Protein AF-A0A8J2LPC9-F1 (afdb_monomer_lite)

InterPro domains:
  IPR026140 Small ribosomal subunit protein mS26 [PF14943] (64-229)
  IPR026140 Small ribosomal subunit protein mS26 [PTHR21035] (49-231)

Structure (mmCIF, N/CA/C/O backbone):
data_AF-A0A8J2LPC9-F1
#
_entry.id   AF-A0A8J2LPC9-F1
#
loop_
_atom_site.group_PDB
_atom_site.id
_atom_site.type_symbol
_atom_site.label_atom_id
_atom_site.label_alt_id
_atom_site.label_comp_id
_atom_site.label_asym_id
_atom_site.label_entity_id
_atom_site.label_seq_id
_atom_site.pdbx_PDB_ins_code
_atom_site.Cartn_x
_atom_site.Cartn_y
_atom_site.Cartn_z
_atom_site.occupancy
_atom_site.B_iso_or_equiv
_atom_site.auth_seq_id
_atom_site.auth_comp_id
_atom_site.auth_asym_id
_atom_site.auth_atom_id
_atom_site.pdbx_PDB_model_num
ATOM 1 N N . MET A 1 1 ? -14.821 -58.922 4.363 1.00 45.66 1 MET A N 1
ATOM 2 C CA . MET A 1 1 ? -13.863 -57.926 4.898 1.00 45.66 1 MET A CA 1
ATOM 3 C C . MET A 1 1 ? -12.991 -57.437 3.752 1.00 45.66 1 MET A C 1
ATOM 5 O O . MET A 1 1 ? -12.587 -58.285 2.982 1.00 45.66 1 MET A O 1
ATOM 9 N N . TYR A 1 2 ? -12.708 -56.130 3.662 1.00 44.06 2 TYR A N 1
ATOM 10 C CA . TYR A 1 2 ? -11.958 -55.422 2.593 1.00 44.06 2 TYR A CA 1
ATOM 11 C C . TYR A 1 2 ? -12.761 -54.846 1.415 1.00 44.06 2 TYR A C 1
ATOM 13 O O . TYR A 1 2 ? -12.557 -55.227 0.274 1.00 44.06 2 TYR A O 1
ATOM 21 N N . ALA A 1 3 ? -13.612 -53.843 1.671 1.00 46.91 3 ALA A N 1
ATOM 22 C CA . ALA A 1 3 ? -14.018 -52.887 0.622 1.00 46.91 3 ALA A CA 1
ATOM 23 C C . ALA A 1 3 ? -14.566 -51.541 1.154 1.00 46.91 3 ALA A C 1
ATOM 25 O O . ALA A 1 3 ? -15.322 -50.873 0.459 1.00 46.91 3 ALA A O 1
ATOM 26 N N . LYS A 1 4 ? -14.237 -51.120 2.388 1.00 47.47 4 LYS A N 1
ATOM 27 C CA . LYS A 1 4 ? -14.819 -49.892 2.986 1.00 47.47 4 LYS A CA 1
ATOM 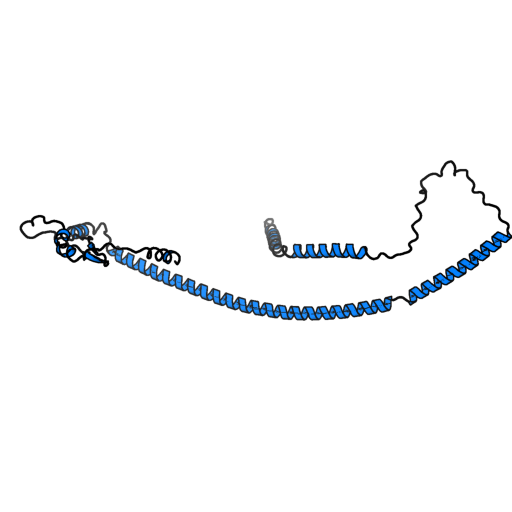28 C C . LYS A 1 4 ? -13.821 -48.837 3.477 1.00 47.47 4 LYS A C 1
ATOM 30 O O . LYS A 1 4 ? -14.243 -47.802 3.972 1.00 47.47 4 LYS A O 1
ATOM 35 N N . SER A 1 5 ? -12.512 -49.042 3.298 1.00 51.94 5 SER A N 1
ATOM 36 C CA . SER A 1 5 ? -11.493 -48.159 3.902 1.00 51.94 5 SER A CA 1
ATOM 37 C C . SER A 1 5 ? -10.752 -47.222 2.935 1.00 51.94 5 SER A C 1
ATOM 39 O O . SER A 1 5 ? -9.890 -46.471 3.381 1.00 51.94 5 SER A O 1
ATOM 41 N N . ARG A 1 6 ? -11.055 -47.223 1.626 1.00 49.53 6 ARG A N 1
ATOM 42 C CA . ARG A 1 6 ? -10.355 -46.359 0.644 1.00 49.53 6 ARG A CA 1
ATOM 43 C C . ARG A 1 6 ? -11.109 -45.081 0.247 1.00 49.53 6 ARG A C 1
ATOM 45 O O . ARG A 1 6 ? -10.490 -44.173 -0.291 1.00 49.53 6 ARG A O 1
ATOM 52 N N . GLY A 1 7 ? -12.400 -44.962 0.574 1.00 42.56 7 GLY A N 1
ATOM 53 C CA . GLY A 1 7 ? -13.210 -43.776 0.244 1.00 42.56 7 GLY A CA 1
ATOM 54 C C . GLY A 1 7 ? -12.958 -42.549 1.133 1.00 42.56 7 GLY A C 1
ATOM 55 O O . GLY A 1 7 ? -13.083 -41.420 0.674 1.00 42.56 7 GLY A O 1
ATOM 56 N N . ASN A 1 8 ? -12.525 -42.746 2.384 1.00 51.12 8 ASN A N 1
ATOM 57 C CA . ASN A 1 8 ? -12.397 -41.653 3.360 1.00 51.12 8 ASN A CA 1
ATOM 58 C C . ASN A 1 8 ? -11.068 -40.877 3.299 1.00 51.12 8 ASN A C 1
ATOM 60 O O . ASN A 1 8 ? -10.953 -39.815 3.909 1.00 51.12 8 ASN A O 1
ATOM 64 N N . LEU A 1 9 ? -10.064 -41.371 2.564 1.00 50.22 9 LEU A N 1
ATOM 65 C CA . LEU A 1 9 ? -8.755 -40.709 2.469 1.00 50.22 9 LEU A CA 1
ATOM 66 C C . LEU A 1 9 ? -8.659 -39.742 1.274 1.00 50.22 9 LEU A C 1
ATOM 68 O O . LEU A 1 9 ? -7.887 -38.787 1.318 1.00 50.22 9 LEU A O 1
ATOM 72 N N . LEU A 1 10 ? -9.478 -39.947 0.236 1.00 50.41 10 LEU A N 1
ATOM 73 C CA . LEU A 1 10 ? -9.537 -39.076 -0.943 1.00 50.41 10 LEU A CA 1
ATOM 74 C C . LEU A 1 10 ? -10.416 -37.837 -0.712 1.00 50.41 10 LEU A C 1
ATOM 76 O O . LEU A 1 10 ? -10.036 -36.748 -1.132 1.00 50.41 10 LEU A O 1
ATOM 80 N N . GLN A 1 11 ? -11.508 -37.944 0.056 1.00 48.38 11 GLN A N 1
ATOM 81 C CA . GLN A 1 11 ? -12.325 -36.768 0.395 1.00 48.38 11 GLN A CA 1
ATOM 82 C C . GLN A 1 11 ? -11.638 -35.809 1.385 1.00 48.38 11 GLN A C 1
ATOM 84 O O . GLN A 1 11 ? -11.795 -34.595 1.268 1.00 48.38 11 GLN A O 1
ATOM 89 N N . LYS A 1 12 ? -10.788 -36.310 2.294 1.00 50.50 12 LYS A N 1
ATOM 90 C CA . LYS A 1 12 ? -10.008 -35.449 3.205 1.00 50.50 12 LYS A CA 1
ATOM 91 C C . LYS A 1 12 ? -8.835 -34.724 2.534 1.00 50.50 12 LYS A C 1
ATOM 93 O O . LYS A 1 12 ? -8.42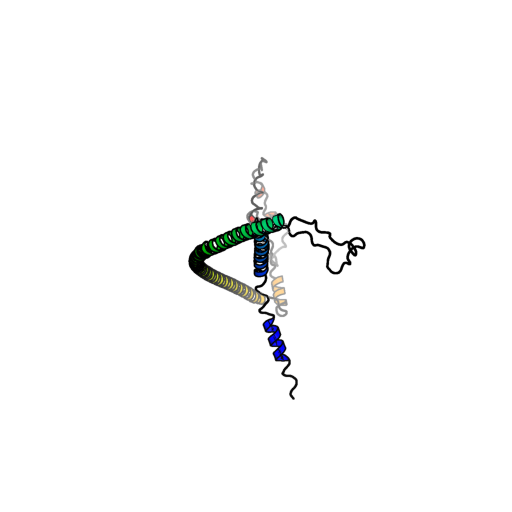2 -33.685 3.038 1.00 50.50 12 LYS A O 1
ATOM 98 N N . LYS A 1 13 ? -8.315 -35.222 1.404 1.00 47.06 13 LYS A N 1
ATOM 99 C CA . LYS A 1 13 ? -7.278 -34.517 0.626 1.00 47.06 13 LYS A CA 1
ATOM 100 C C . LYS A 1 13 ? -7.857 -33.422 -0.271 1.00 47.06 13 LYS A C 1
ATOM 102 O O . LYS A 1 13 ? -7.248 -32.367 -0.380 1.00 47.06 13 LYS A O 1
ATOM 107 N N . ILE A 1 14 ? -9.051 -33.623 -0.831 1.00 44.19 14 ILE A N 1
ATOM 108 C CA . ILE A 1 14 ? -9.686 -32.620 -1.701 1.00 44.19 14 ILE A CA 1
ATOM 109 C C . ILE A 1 14 ? -10.203 -31.425 -0.879 1.00 44.19 14 ILE A C 1
ATOM 111 O O . ILE A 1 14 ? -10.010 -30.284 -1.283 1.00 44.19 14 ILE A O 1
ATOM 115 N N . SER A 1 15 ? -10.735 -31.643 0.332 1.00 39.94 15 SER A N 1
ATOM 116 C CA . SER A 1 15 ? -11.205 -30.531 1.179 1.00 39.94 15 SER A CA 1
ATOM 117 C C . SER A 1 15 ? -10.075 -29.664 1.755 1.00 39.94 15 SER A C 1
ATOM 119 O O . SER A 1 15 ? -10.305 -28.496 2.041 1.00 39.94 15 SER A O 1
ATOM 121 N N . LYS A 1 16 ? -8.853 -30.201 1.905 1.00 43.09 16 LYS A N 1
ATOM 122 C CA . LYS A 1 16 ? -7.703 -29.442 2.432 1.00 43.09 16 LYS A CA 1
ATOM 123 C C . LYS A 1 16 ? -6.954 -28.642 1.355 1.00 43.09 16 LYS A C 1
ATOM 125 O O . LYS A 1 16 ? -6.236 -27.716 1.706 1.00 43.09 16 LYS A O 1
ATOM 130 N N . CYS A 1 17 ? -7.160 -28.955 0.071 1.00 35.78 17 CYS A N 1
ATOM 131 C CA . CYS A 1 17 ? -6.672 -28.134 -1.044 1.00 35.78 17 CYS A CA 1
ATOM 132 C C . CYS A 1 17 ? -7.579 -26.926 -1.3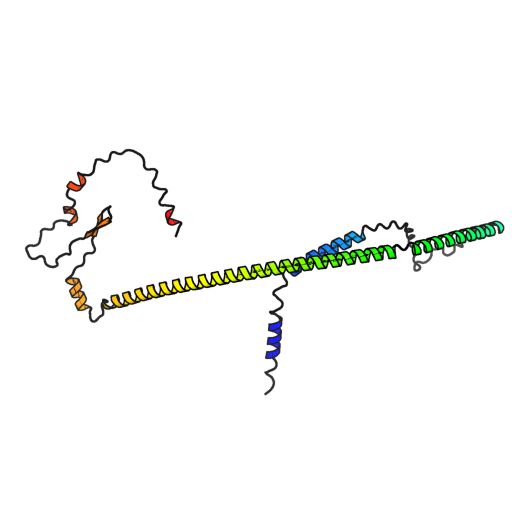26 1.00 35.78 17 CYS A C 1
ATOM 134 O O . CYS A 1 17 ? -7.078 -25.865 -1.663 1.00 35.78 17 CYS A O 1
ATOM 136 N N . VAL A 1 18 ? -8.897 -27.042 -1.134 1.00 39.44 18 VAL A N 1
ATOM 137 C CA . VAL A 1 18 ? -9.843 -25.970 -1.513 1.00 39.44 18 VAL A CA 1
ATOM 138 C C . VAL A 1 18 ? -9.886 -24.805 -0.505 1.00 39.44 18 VAL A C 1
ATOM 140 O O . VAL A 1 18 ? -10.354 -23.723 -0.838 1.00 39.44 18 VAL A O 1
ATOM 143 N N . GLN A 1 19 ? -9.357 -24.971 0.712 1.00 37.72 19 GLN A N 1
ATOM 144 C CA . GLN A 1 19 ? -9.391 -23.926 1.752 1.00 37.72 19 GLN A CA 1
ATOM 145 C C . GLN A 1 19 ? -8.104 -23.094 1.886 1.00 37.72 19 GLN A C 1
ATOM 147 O O . GLN A 1 19 ? -8.077 -22.186 2.710 1.00 37.72 19 GLN A O 1
ATOM 152 N N . LEU A 1 20 ? -7.067 -23.351 1.080 1.00 40.69 20 LEU A N 1
ATOM 153 C CA . LEU A 1 20 ? -5.821 -22.565 1.091 1.00 40.69 20 LEU A CA 1
ATOM 154 C C . LEU A 1 20 ? -5.609 -21.691 -0.158 1.00 40.69 20 LEU A C 1
ATOM 156 O O . LEU A 1 20 ? -4.619 -20.976 -0.216 1.00 40.69 20 LEU A O 1
ATOM 160 N N . GLU A 1 21 ? -6.538 -21.680 -1.121 1.00 39.97 21 GLU A N 1
ATOM 161 C CA . GLU A 1 21 ? -6.369 -20.922 -2.379 1.00 39.97 21 GLU A CA 1
ATOM 162 C C . GLU A 1 21 ? -7.316 -19.719 -2.559 1.00 39.97 21 GLU A C 1
ATOM 164 O O . GLU A 1 21 ? -7.251 -19.024 -3.570 1.00 39.97 21 GLU A O 1
ATOM 169 N N . PHE A 1 22 ? -8.175 -19.409 -1.582 1.00 38.34 22 PHE A N 1
ATOM 170 C CA . PHE A 1 22 ? -9.198 -18.357 -1.731 1.00 38.34 22 PHE A CA 1
ATOM 171 C C . PHE A 1 22 ? -8.954 -17.066 -0.925 1.00 38.34 22 PHE A C 1
ATOM 173 O O . PHE A 1 22 ? -9.862 -16.248 -0.800 1.00 38.34 22 PHE A O 1
ATOM 180 N N . GLY A 1 23 ? -7.741 -16.850 -0.403 1.00 39.03 23 GLY A N 1
ATOM 181 C CA . GLY A 1 23 ? -7.438 -15.721 0.491 1.00 39.03 23 GLY A CA 1
ATOM 182 C C . GLY A 1 23 ? -6.688 -14.521 -0.102 1.00 39.03 23 GLY A C 1
ATOM 183 O O . GLY A 1 23 ? -6.791 -13.439 0.463 1.00 39.03 23 GLY A O 1
ATOM 184 N N . GLU A 1 24 ? -5.959 -14.663 -1.215 1.00 45.41 24 GLU A N 1
ATOM 185 C CA . GLU A 1 24 ? -4.973 -13.635 -1.629 1.00 45.41 24 GLU A CA 1
ATOM 186 C C . GLU A 1 24 ? -5.158 -13.074 -3.051 1.00 45.41 24 GLU A C 1
ATOM 188 O O . GLU A 1 24 ? -4.363 -12.268 -3.514 1.00 45.41 24 GLU A O 1
ATOM 193 N N . ASN A 1 25 ? -6.246 -13.402 -3.752 1.00 46.75 25 ASN A N 1
ATOM 194 C CA . ASN A 1 25 ? -6.357 -13.118 -5.194 1.00 46.75 25 ASN A CA 1
ATOM 195 C C . ASN A 1 25 ? -7.260 -11.931 -5.592 1.00 46.75 25 ASN A C 1
ATOM 197 O O . ASN A 1 25 ? -7.707 -11.860 -6.735 1.00 46.75 25 ASN A O 1
ATOM 201 N N . ILE A 1 26 ? -7.548 -10.977 -4.696 1.00 45.06 26 ILE A N 1
ATOM 202 C CA . ILE A 1 26 ? -8.395 -9.805 -5.034 1.00 45.06 26 ILE A CA 1
ATOM 203 C C . ILE A 1 26 ? -7.601 -8.501 -5.227 1.00 45.06 26 ILE A C 1
ATOM 205 O O . ILE A 1 26 ? -8.090 -7.587 -5.898 1.00 45.06 26 ILE A O 1
ATOM 209 N N . LEU A 1 27 ? -6.362 -8.413 -4.733 1.00 45.19 27 LEU A N 1
ATOM 210 C CA . LEU A 1 27 ? -5.512 -7.228 -4.927 1.00 45.19 27 LEU A CA 1
ATOM 211 C C . LEU A 1 27 ? -4.521 -7.375 -6.096 1.00 45.19 27 LEU A C 1
ATOM 213 O O . LEU A 1 27 ? -4.251 -6.383 -6.775 1.00 45.19 27 LEU A O 1
ATOM 217 N N . ASP A 1 28 ? -4.112 -8.598 -6.440 1.00 41.41 28 ASP A N 1
ATOM 218 C CA . ASP A 1 28 ? -3.172 -8.843 -7.545 1.00 41.41 28 ASP A CA 1
ATOM 219 C C . ASP A 1 28 ? -3.806 -8.762 -8.941 1.00 41.41 28 ASP A C 1
ATOM 221 O O . ASP A 1 28 ? -3.149 -8.381 -9.908 1.00 41.41 28 ASP A O 1
ATOM 225 N N . VAL A 1 29 ? -5.112 -9.010 -9.081 1.00 48.16 29 VAL A N 1
ATOM 226 C CA . VAL A 1 29 ? -5.790 -8.919 -10.392 1.00 48.16 29 VAL A CA 1
ATOM 227 C C . VAL A 1 29 ? -5.917 -7.463 -10.872 1.00 48.16 29 VAL A C 1
ATOM 229 O O . VAL A 1 29 ? -5.905 -7.199 -12.074 1.00 48.16 29 VAL A O 1
ATOM 232 N N . LYS A 1 30 ? -5.980 -6.485 -9.955 1.00 43.78 30 LYS A N 1
ATOM 233 C CA . LYS A 1 30 ? -6.060 -5.057 -10.318 1.00 43.78 30 LYS A CA 1
ATOM 234 C C . LYS A 1 30 ? -4.704 -4.450 -10.679 1.00 43.78 30 LYS A C 1
ATOM 236 O O . LYS A 1 30 ? -4.654 -3.612 -11.576 1.00 43.78 30 LYS A O 1
ATOM 241 N N . LEU A 1 31 ? -3.620 -4.884 -10.034 1.00 48.97 31 LEU A N 1
ATOM 242 C CA . LEU A 1 31 ? -2.259 -4.448 -10.370 1.00 48.97 31 LEU A CA 1
ATOM 243 C C . LEU A 1 31 ? -1.758 -5.098 -11.665 1.00 48.97 31 LEU A C 1
ATOM 245 O O . LEU A 1 31 ? -1.166 -4.412 -12.497 1.00 48.97 31 LEU A O 1
ATOM 249 N N . ASN A 1 32 ? -2.093 -6.370 -11.900 1.00 48.25 32 ASN A N 1
ATOM 250 C CA . ASN A 1 32 ? -1.714 -7.063 -13.130 1.00 48.25 32 ASN A CA 1
ATOM 251 C C . ASN A 1 32 ? -2.458 -6.525 -14.361 1.00 48.25 32 ASN A C 1
ATOM 253 O O . ASN A 1 32 ? -1.832 -6.345 -15.400 1.00 48.25 32 ASN A O 1
ATOM 257 N N . ASN A 1 33 ? -3.740 -6.157 -14.254 1.00 50.19 33 ASN A N 1
ATOM 258 C CA . ASN A 1 33 ? -4.454 -5.545 -15.383 1.00 50.19 33 ASN A CA 1
ATOM 259 C C . ASN A 1 33 ? -3.949 -4.126 -15.698 1.00 50.19 33 ASN A C 1
ATOM 261 O O . ASN A 1 33 ? -3.770 -3.796 -16.864 1.00 50.19 33 ASN A O 1
ATOM 265 N N . ALA A 1 34 ? -3.614 -3.314 -14.688 1.00 50.91 34 ALA A N 1
ATOM 266 C CA . ALA A 1 34 ? -3.039 -1.985 -14.914 1.00 50.91 34 ALA A CA 1
ATOM 267 C C . ALA A 1 34 ? -1.617 -2.043 -15.510 1.00 50.91 34 ALA A C 1
ATOM 269 O O . ALA A 1 34 ? -1.263 -1.210 -16.344 1.00 50.91 34 ALA A O 1
ATOM 270 N N . MET A 1 35 ? -0.809 -3.035 -15.121 1.00 44.41 35 MET A N 1
ATOM 271 C CA . MET A 1 35 ? 0.542 -3.230 -15.656 1.00 44.41 35 MET A CA 1
ATOM 272 C C . MET A 1 35 ? 0.520 -3.821 -17.076 1.00 44.41 35 MET A C 1
ATOM 274 O O . MET A 1 35 ? 1.314 -3.411 -17.923 1.00 44.41 35 MET A O 1
ATOM 278 N N . VAL A 1 36 ? -0.431 -4.712 -17.375 1.00 50.47 36 VAL A N 1
ATOM 279 C CA . VAL A 1 36 ? -0.644 -5.262 -18.724 1.00 50.47 36 VAL A CA 1
ATOM 280 C C . VAL A 1 36 ? -1.216 -4.197 -19.673 1.00 50.47 36 VAL A C 1
ATOM 282 O O . VAL A 1 36 ? -0.733 -4.083 -20.799 1.00 50.47 36 VAL A O 1
ATOM 285 N N . ASP A 1 37 ? -2.126 -3.331 -19.219 1.00 45.03 37 ASP A N 1
ATOM 286 C CA . ASP A 1 37 ? -2.674 -2.231 -20.033 1.00 45.03 37 ASP A CA 1
ATOM 287 C C . ASP A 1 37 ? -1.645 -1.107 -20.294 1.00 45.03 37 ASP A C 1
ATOM 289 O O . ASP A 1 37 ? -1.630 -0.498 -21.375 1.00 45.03 37 ASP A O 1
ATOM 293 N N . LEU A 1 38 ? -0.710 -0.867 -19.364 1.00 46.12 38 LEU A N 1
ATOM 294 C CA . LEU A 1 38 ? 0.403 0.069 -19.572 1.00 46.12 38 LEU A CA 1
ATOM 295 C C . LEU A 1 38 ? 1.487 -0.518 -20.500 1.00 46.12 38 LEU A C 1
ATOM 297 O O . LEU A 1 38 ? 2.037 0.196 -21.339 1.00 46.12 38 LEU A O 1
ATOM 301 N N . CYS A 1 39 ? 1.743 -1.830 -20.437 1.00 37.75 39 CYS A N 1
ATOM 302 C CA . CYS A 1 39 ? 2.663 -2.512 -21.355 1.00 37.75 39 CYS A CA 1
ATOM 303 C C . CYS A 1 39 ? 2.105 -2.647 -22.783 1.00 37.75 39 CYS A C 1
ATOM 305 O O . CYS A 1 39 ? 2.864 -2.514 -23.749 1.00 37.75 39 CYS A O 1
ATOM 307 N N . ILE A 1 40 ? 0.795 -2.861 -22.953 1.00 45.00 40 ILE A N 1
ATOM 308 C CA . ILE A 1 40 ? 0.158 -2.932 -24.280 1.00 45.00 40 ILE A CA 1
ATOM 309 C C . ILE A 1 40 ? 0.094 -1.537 -24.928 1.00 45.00 40 ILE A C 1
ATOM 311 O O . ILE A 1 40 ? 0.323 -1.404 -26.129 1.00 45.00 40 ILE A O 1
ATOM 315 N N . SER A 1 41 ? -0.123 -0.469 -24.154 1.00 42.56 41 SER A N 1
ATOM 316 C CA . SER A 1 41 ? -0.118 0.900 -24.697 1.00 42.56 41 SER A CA 1
ATOM 317 C C . SER A 1 41 ? 1.291 1.434 -25.001 1.00 42.56 41 SER A C 1
ATOM 319 O O . SER A 1 41 ? 1.469 2.100 -26.025 1.00 42.56 41 SER A O 1
ATOM 321 N N . ALA A 1 42 ? 2.312 1.084 -24.207 1.00 40.66 42 ALA A N 1
ATOM 322 C CA . ALA A 1 42 ? 3.703 1.477 -24.466 1.00 40.66 42 ALA A CA 1
ATOM 323 C C . ALA A 1 42 ? 4.329 0.738 -25.669 1.00 40.66 42 ALA A C 1
ATOM 325 O O . ALA A 1 42 ? 5.049 1.345 -26.467 1.00 40.66 42 ALA A O 1
ATOM 326 N N . SER A 1 43 ? 4.004 -0.546 -25.860 1.00 39.44 43 SER A N 1
ATOM 327 C CA . SER A 1 43 ? 4.496 -1.342 -26.999 1.00 39.44 43 SER A CA 1
ATOM 328 C C . SER A 1 43 ? 3.870 -0.927 -28.338 1.00 39.44 43 SER A C 1
ATOM 330 O O . SER A 1 43 ? 4.549 -0.940 -29.366 1.00 39.44 43 SER A O 1
ATOM 332 N N . VAL A 1 44 ? 2.616 -0.460 -28.342 1.00 39.09 44 VAL A N 1
ATOM 333 C CA . VAL A 1 44 ? 1.947 0.048 -29.555 1.00 39.09 44 VAL A CA 1
ATOM 334 C C . VAL A 1 44 ? 2.414 1.464 -29.935 1.00 39.09 44 VAL A C 1
ATOM 336 O O . VAL A 1 44 ? 2.382 1.821 -31.118 1.00 39.09 44 VAL A O 1
ATOM 339 N N . PHE A 1 45 ? 2.904 2.266 -28.981 1.00 33.97 45 PHE A N 1
ATOM 340 C CA . PHE A 1 45 ? 3.402 3.623 -29.254 1.00 33.97 45 PHE A CA 1
ATOM 341 C C . PHE A 1 45 ? 4.848 3.662 -29.776 1.00 33.97 45 PHE A C 1
ATOM 343 O O . PHE A 1 45 ? 5.157 4.477 -30.648 1.00 33.97 45 PHE A O 1
ATOM 350 N N . LEU A 1 46 ? 5.721 2.755 -29.326 1.00 36.50 46 LEU A N 1
ATOM 351 C CA . LEU A 1 46 ? 7.130 2.704 -29.753 1.00 36.50 46 LEU A CA 1
ATOM 352 C C . LEU A 1 46 ? 7.349 2.093 -31.149 1.00 36.50 46 LEU A C 1
ATOM 354 O O . LEU A 1 46 ? 8.361 2.371 -31.790 1.00 36.50 46 LEU A O 1
ATOM 358 N N . LEU A 1 47 ? 6.378 1.347 -31.683 1.00 37.97 47 LEU A N 1
ATOM 359 C CA . LEU A 1 47 ? 6.427 0.809 -33.052 1.00 37.97 47 LEU A CA 1
ATOM 360 C C . LEU A 1 47 ? 6.010 1.820 -34.139 1.00 37.97 47 LEU A C 1
ATOM 362 O O . LEU A 1 47 ? 6.113 1.515 -35.327 1.00 37.97 47 LEU A O 1
ATOM 366 N N . LYS A 1 48 ? 5.551 3.026 -33.769 1.00 36.91 48 LYS A N 1
ATOM 367 C CA . LYS A 1 48 ? 5.014 4.022 -34.719 1.00 36.91 48 LYS A CA 1
ATOM 368 C C . LYS A 1 48 ? 5.937 5.199 -35.038 1.00 36.91 48 LYS A C 1
ATOM 370 O O . LYS A 1 48 ? 5.642 5.940 -35.973 1.00 36.91 48 LYS A O 1
ATOM 375 N N . THR A 1 49 ? 7.052 5.371 -34.329 1.00 42.34 49 THR A N 1
ATOM 376 C CA . THR A 1 49 ? 7.959 6.521 -34.526 1.00 42.34 49 THR A CA 1
ATOM 377 C C . THR A 1 49 ? 9.316 6.172 -35.117 1.00 42.34 49 THR A C 1
ATOM 379 O O . THR A 1 49 ? 10.083 7.079 -35.434 1.00 42.34 49 THR A O 1
ATOM 382 N N . GLN A 1 50 ? 9.581 4.907 -35.442 1.00 42.56 50 GLN A N 1
ATOM 383 C CA . GLN A 1 50 ? 10.617 4.587 -36.422 1.00 42.56 50 GLN A CA 1
ATOM 384 C C . GLN A 1 50 ? 10.042 4.738 -37.832 1.00 42.56 50 GLN A C 1
ATOM 386 O O . GLN A 1 50 ? 9.960 3.791 -38.613 1.00 42.56 50 GLN A O 1
ATOM 391 N N . SER A 1 51 ? 9.690 5.979 -38.187 1.00 42.09 51 SER A N 1
ATOM 392 C CA . SER A 1 51 ? 9.700 6.424 -39.580 1.00 42.09 51 SER A CA 1
ATOM 393 C C . SER A 1 51 ? 11.159 6.416 -40.039 1.00 42.09 51 SER A C 1
ATOM 395 O O . SER A 1 51 ? 11.776 7.456 -40.280 1.00 42.09 51 SER A O 1
ATOM 397 N N . CYS A 1 52 ? 11.718 5.215 -40.166 1.00 44.38 52 CYS A N 1
ATOM 398 C CA . CYS A 1 52 ? 12.823 4.953 -41.044 1.00 44.38 52 CYS A CA 1
ATOM 399 C C . CYS A 1 52 ? 12.324 5.398 -42.418 1.00 44.38 52 CYS A C 1
ATOM 401 O O . CYS A 1 52 ? 11.600 4.690 -43.119 1.00 44.38 52 CYS A O 1
ATOM 403 N N . ARG A 1 53 ? 12.693 6.626 -42.792 1.00 40.47 53 ARG A N 1
ATOM 404 C CA . ARG A 1 53 ? 12.713 7.094 -44.175 1.00 40.47 53 ARG A CA 1
ATOM 405 C C . ARG A 1 53 ? 13.758 6.264 -44.917 1.00 40.47 53 ARG A C 1
ATOM 407 O O . ARG A 1 53 ? 14.739 6.774 -45.444 1.00 40.47 53 ARG A O 1
ATOM 414 N N . SER A 1 54 ? 13.555 4.953 -44.938 1.00 42.91 54 SER A N 1
ATOM 415 C CA . SER A 1 54 ? 14.051 4.120 -45.994 1.00 42.91 54 SER A CA 1
ATOM 416 C C . SER A 1 54 ? 13.427 4.733 -47.237 1.00 42.91 54 SER A C 1
ATOM 418 O O . SER A 1 54 ? 12.205 4.812 -47.381 1.00 42.91 54 SER A O 1
ATOM 420 N N . ILE A 1 55 ? 14.271 5.257 -48.119 1.00 51.19 55 ILE A N 1
ATOM 421 C CA . ILE A 1 55 ? 13.924 5.459 -49.522 1.00 51.19 55 ILE A CA 1
ATOM 422 C C . ILE A 1 55 ? 13.684 4.043 -50.064 1.00 51.19 55 ILE A C 1
ATOM 424 O O . ILE A 1 55 ? 14.516 3.432 -50.730 1.00 51.19 55 ILE A O 1
ATOM 428 N N . SER A 1 56 ? 12.579 3.446 -49.631 1.00 52.38 56 SER A N 1
ATOM 429 C CA . SER A 1 56 ? 12.179 2.109 -49.986 1.00 52.38 56 SER A CA 1
ATOM 430 C C . SER A 1 56 ? 11.593 2.258 -51.369 1.00 52.38 56 SER A C 1
ATOM 432 O O . SER A 1 56 ? 10.643 3.017 -51.592 1.00 52.38 56 SER A O 1
ATOM 434 N N . ARG A 1 57 ? 12.238 1.617 -52.342 1.00 62.47 57 ARG A N 1
ATOM 435 C CA . ARG A 1 57 ? 11.721 1.559 -53.705 1.00 62.47 57 ARG A CA 1
ATOM 436 C C . ARG A 1 57 ? 10.313 0.987 -53.587 1.00 62.47 57 ARG A C 1
ATOM 438 O O . ARG A 1 57 ? 10.173 -0.147 -53.138 1.00 62.47 57 ARG A O 1
ATOM 445 N N . LYS A 1 58 ? 9.285 1.774 -53.932 1.00 66.19 58 LYS A N 1
ATOM 446 C CA . LYS A 1 58 ? 7.898 1.290 -53.968 1.00 66.19 58 LYS A CA 1
ATOM 447 C C . LYS A 1 58 ? 7.896 -0.053 -54.693 1.00 66.19 58 LYS A C 1
ATOM 449 O O . LYS A 1 58 ? 8.421 -0.134 -55.805 1.00 66.19 58 LYS A O 1
ATOM 454 N N . ILE A 1 59 ? 7.358 -1.087 -54.048 1.00 72.75 59 ILE A N 1
ATOM 455 C CA . ILE A 1 59 ? 7.215 -2.402 -54.672 1.00 72.75 59 ILE A CA 1
ATOM 456 C C . ILE A 1 59 ? 6.393 -2.165 -55.947 1.00 72.75 59 ILE A C 1
ATOM 458 O O . ILE A 1 59 ? 5.317 -1.564 -55.851 1.00 72.75 59 ILE A O 1
ATOM 462 N N . PRO A 1 60 ? 6.907 -2.517 -57.141 1.00 74.88 60 PRO A N 1
ATOM 463 C CA . PRO A 1 60 ? 6.144 -2.321 -58.363 1.00 74.88 60 PRO A CA 1
ATOM 464 C C . PRO A 1 60 ? 4.825 -3.097 -58.247 1.00 74.88 60 PRO A C 1
ATOM 466 O O . PRO A 1 60 ? 4.805 -4.159 -57.620 1.00 74.88 60 PRO A O 1
ATOM 469 N N . PRO A 1 61 ? 3.722 -2.581 -58.814 1.00 79.19 61 PRO A N 1
ATOM 470 C CA . PRO A 1 61 ? 2.436 -3.260 -58.737 1.00 79.19 61 PRO A CA 1
ATOM 471 C C . PRO A 1 61 ? 2.579 -4.699 -59.257 1.00 79.19 61 PRO A C 1
ATOM 473 O O . PRO A 1 61 ? 3.265 -4.909 -60.266 1.00 79.19 61 PRO A O 1
ATOM 476 N N . PRO A 1 62 ? 1.976 -5.692 -58.575 1.00 82.19 62 PRO A N 1
ATOM 477 C CA . PRO A 1 62 ? 2.105 -7.081 -58.979 1.00 82.19 62 PRO A CA 1
ATOM 478 C C . PRO A 1 62 ? 1.576 -7.248 -60.406 1.00 82.19 62 PRO A C 1
ATOM 480 O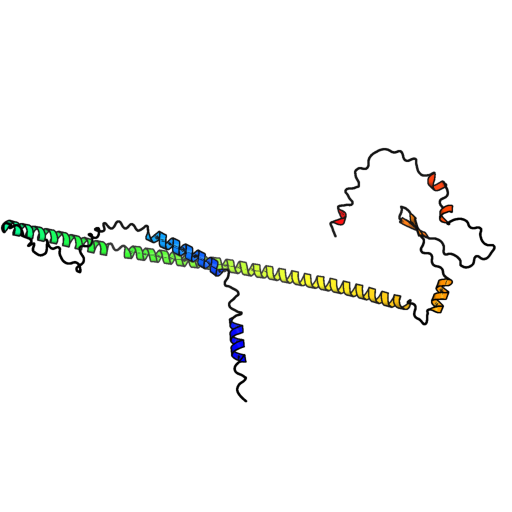 O . PRO A 1 62 ? 0.496 -6.767 -60.752 1.00 82.19 62 PRO A O 1
ATOM 483 N N . GLY A 1 63 ? 2.374 -7.905 -61.249 1.00 81.31 63 GLY A N 1
ATOM 484 C CA . GLY A 1 63 ? 1.965 -8.264 -62.603 1.00 81.31 63 GLY A CA 1
ATOM 485 C C . GLY A 1 63 ? 0.836 -9.300 -62.607 1.00 81.31 63 GLY A C 1
ATOM 486 O O . GLY A 1 63 ? 0.369 -9.754 -61.563 1.00 81.31 63 GLY A O 1
ATOM 487 N N . LYS A 1 64 ? 0.404 -9.714 -63.803 1.00 84.75 64 LYS A N 1
ATOM 488 C CA . LYS A 1 64 ? -0.582 -10.797 -63.941 1.00 84.75 64 LYS A CA 1
ATOM 489 C C . LYS A 1 64 ? -0.030 -12.084 -63.304 1.00 84.75 64 LYS A C 1
ATOM 491 O O . LYS A 1 64 ? 1.116 -12.432 -63.597 1.00 84.75 64 LYS A O 1
ATOM 496 N N . PRO A 1 65 ? -0.806 -12.794 -62.468 1.00 88.00 65 PRO A N 1
ATOM 497 C CA . PRO A 1 65 ? -0.350 -14.043 -61.871 1.00 88.00 65 PRO A CA 1
ATOM 498 C C . PRO A 1 65 ? -0.152 -15.125 -62.954 1.00 88.00 65 PRO A C 1
ATOM 500 O O . PRO A 1 65 ? -0.890 -15.116 -63.943 1.00 88.00 65 PRO A O 1
ATOM 503 N N . PRO A 1 66 ? 0.782 -16.085 -62.771 1.00 86.00 66 PRO A N 1
ATOM 504 C CA . PRO A 1 66 ? 1.092 -17.124 -63.769 1.00 86.00 66 PRO A CA 1
ATOM 505 C C . PRO A 1 66 ? -0.101 -17.994 -64.199 1.00 86.00 66 PRO A C 1
ATOM 507 O O . PRO A 1 66 ? -0.065 -18.604 -65.260 1.00 86.00 66 PRO A O 1
ATOM 510 N N . ILE A 1 67 ? -1.154 -18.045 -63.375 1.00 87.88 67 ILE A N 1
ATOM 511 C CA . ILE A 1 67 ? -2.385 -18.820 -63.602 1.00 87.88 67 ILE A CA 1
ATOM 512 C C . ILE A 1 67 ? -3.256 -18.188 -64.704 1.00 87.88 67 ILE A C 1
ATOM 514 O O . ILE A 1 67 ? -4.056 -18.870 -65.343 1.00 87.88 67 ILE A O 1
ATOM 518 N N . CYS A 1 68 ? -3.123 -16.882 -64.948 1.00 86.25 68 CYS A N 1
ATOM 519 C CA . CYS A 1 68 ? -3.924 -16.201 -65.955 1.00 86.25 68 CYS A CA 1
ATOM 520 C C . CYS A 1 68 ? -3.374 -16.466 -67.365 1.00 86.25 68 CYS A C 1
ATOM 522 O O . CYS A 1 68 ? -2.204 -16.166 -67.621 1.00 86.25 68 CYS A O 1
ATOM 524 N N . PRO A 1 69 ? -4.204 -16.931 -68.318 1.00 88.75 69 PRO A N 1
ATOM 525 C CA . PRO A 1 69 ? -3.757 -17.095 -69.692 1.00 88.75 69 PRO A CA 1
ATOM 526 C C . PRO A 1 69 ? -3.368 -15.736 -70.304 1.00 88.75 69 PRO A C 1
ATOM 528 O O . PRO A 1 69 ? -3.951 -14.696 -69.962 1.00 88.75 69 PRO A O 1
ATOM 531 N N . PRO A 1 70 ? -2.395 -15.711 -71.232 1.00 88.81 70 PRO A N 1
ATOM 532 C CA . PRO A 1 70 ? -2.060 -14.499 -71.965 1.00 88.81 70 PRO A CA 1
ATOM 533 C C . PRO A 1 70 ? -3.269 -13.998 -72.767 1.00 88.81 70 PRO A C 1
ATOM 535 O O . PRO A 1 70 ? -4.123 -14.762 -73.213 1.00 88.81 70 PRO A O 1
ATOM 538 N N . ALA A 1 71 ? -3.347 -12.683 -72.979 1.00 88.31 71 ALA A N 1
ATOM 539 C CA . ALA A 1 71 ? -4.419 -12.104 -73.784 1.00 88.31 71 ALA A CA 1
ATOM 540 C C . ALA A 1 71 ? -4.321 -12.571 -75.250 1.00 88.31 71 ALA A C 1
ATOM 542 O O . ALA A 1 71 ? -3.219 -12.676 -75.787 1.00 88.31 71 ALA A O 1
ATOM 543 N N . LYS A 1 72 ? -5.467 -12.736 -75.931 1.00 89.00 72 LYS A N 1
ATOM 544 C CA . LYS A 1 72 ? -5.553 -13.129 -77.359 1.00 89.00 72 LYS A CA 1
ATOM 545 C C . LYS A 1 72 ? -4.673 -12.281 -78.287 1.00 89.00 72 LYS A C 1
ATOM 547 O O . LYS A 1 72 ? -4.077 -12.805 -79.216 1.00 89.00 72 LYS A O 1
ATOM 552 N N . ARG A 1 73 ? -4.534 -10.983 -77.989 1.00 87.50 73 ARG A N 1
ATOM 553 C CA . ARG A 1 73 ? -3.651 -10.052 -78.715 1.00 87.50 73 ARG A CA 1
ATOM 554 C C . ARG A 1 73 ? -2.156 -10.362 -78.542 1.00 87.50 73 ARG A C 1
ATOM 556 O O . ARG A 1 73 ? -1.386 -10.109 -79.456 1.00 87.50 73 ARG A O 1
ATOM 563 N N . VAL A 1 74 ? -1.743 -10.851 -77.370 1.00 87.12 74 VAL A N 1
ATOM 564 C CA . VAL A 1 74 ? -0.332 -11.112 -77.023 1.00 87.12 74 VAL A CA 1
ATOM 565 C C . VAL A 1 74 ? 0.110 -12.504 -77.482 1.00 87.12 74 VAL A C 1
ATOM 567 O O . VAL A 1 74 ? 1.269 -12.663 -77.837 1.00 87.12 74 VAL A O 1
ATOM 570 N N . LEU A 1 75 ? -0.809 -13.478 -77.536 1.00 87.12 75 LEU A N 1
ATOM 571 C CA . LEU A 1 75 ? -0.557 -14.876 -77.931 1.00 87.12 75 LEU A CA 1
ATOM 572 C C . LEU A 1 75 ? 0.279 -15.035 -79.212 1.00 87.12 75 LEU A C 1
ATOM 574 O O . LEU A 1 75 ? 1.119 -15.925 -79.276 1.00 87.12 75 LEU A O 1
ATOM 578 N N . TYR A 1 76 ? 0.069 -14.160 -80.198 1.00 88.88 76 TYR A N 1
ATOM 579 C CA . TYR A 1 76 ? 0.765 -14.195 -81.489 1.00 88.88 76 TYR A CA 1
ATOM 580 C C . TYR A 1 76 ? 1.638 -12.955 -81.742 1.00 88.88 76 TYR A C 1
ATOM 582 O O . TYR A 1 76 ? 2.160 -12.778 -82.841 1.00 88.88 76 TYR A O 1
ATOM 590 N N . HIS A 1 77 ? 1.787 -12.063 -80.756 1.00 92.00 77 HIS A N 1
ATOM 591 C CA . HIS A 1 77 ? 2.592 -10.855 -80.912 1.00 92.00 77 HIS A CA 1
ATOM 592 C C . HIS A 1 77 ? 4.072 -11.166 -80.685 1.00 92.00 77 HIS A C 1
ATOM 594 O O . HIS A 1 77 ? 4.505 -11.385 -79.554 1.00 92.00 77 HIS A O 1
ATOM 600 N N . VAL A 1 78 ? 4.859 -11.135 -81.758 1.00 90.12 78 VAL A N 1
ATOM 601 C CA . VAL A 1 78 ? 6.318 -11.228 -81.673 1.00 90.12 78 VAL A CA 1
ATOM 602 C C . VAL A 1 78 ? 6.891 -9.836 -81.425 1.00 90.12 78 VAL A C 1
ATOM 604 O O . VAL A 1 78 ? 6.612 -8.889 -82.163 1.00 90.12 78 VAL A O 1
ATOM 607 N N . VAL A 1 79 ? 7.701 -9.701 -80.375 1.00 91.31 79 VAL A N 1
ATOM 608 C CA . VAL A 1 79 ? 8.415 -8.453 -80.091 1.00 91.31 79 VAL A CA 1
ATOM 609 C C . VAL A 1 79 ? 9.528 -8.291 -81.122 1.00 91.31 79 VAL A C 1
ATOM 611 O O . VAL A 1 79 ? 10.531 -8.999 -81.093 1.00 91.31 79 VAL A O 1
ATOM 614 N N . HIS A 1 80 ? 9.359 -7.341 -82.037 1.00 90.00 80 HIS A N 1
ATOM 615 C CA . HIS A 1 80 ? 10.400 -6.983 -82.993 1.00 90.00 80 HIS A CA 1
ATOM 616 C C . HIS A 1 80 ? 11.354 -5.969 -82.367 1.00 90.00 80 HIS A C 1
ATOM 618 O O . HIS A 1 80 ? 10.991 -4.822 -82.099 1.00 90.00 80 HIS A O 1
ATOM 624 N N . HIS A 1 81 ? 12.594 -6.386 -82.137 1.00 86.44 81 HIS A N 1
ATOM 625 C CA . HIS A 1 81 ? 13.636 -5.474 -81.689 1.00 86.44 81 HIS A CA 1
ATOM 626 C C . HIS A 1 81 ? 14.097 -4.585 -82.843 1.00 86.44 81 HIS A C 1
ATOM 628 O O . HIS A 1 81 ? 14.288 -5.043 -83.970 1.00 86.44 81 HIS A O 1
ATOM 634 N N . ARG A 1 82 ? 14.304 -3.297 -82.556 1.00 90.62 82 ARG A N 1
ATOM 635 C CA . ARG A 1 82 ? 14.882 -2.370 -83.529 1.00 90.62 82 ARG A CA 1
ATOM 636 C C . ARG A 1 82 ? 16.333 -2.769 -83.796 1.00 90.62 82 ARG A C 1
ATOM 638 O O . ARG A 1 82 ? 17.118 -2.870 -82.855 1.00 90.62 82 ARG A O 1
ATOM 645 N N . TRP A 1 83 ? 16.687 -2.953 -85.068 1.00 90.00 83 TRP A N 1
ATOM 646 C CA . TRP A 1 83 ? 18.075 -3.185 -85.460 1.00 90.00 83 TRP A CA 1
ATOM 647 C C . TRP A 1 83 ? 18.937 -1.964 -85.118 1.00 90.00 83 TRP A C 1
ATOM 649 O O . TRP A 1 83 ? 18.542 -0.822 -85.363 1.00 90.00 83 TRP A O 1
ATOM 659 N N . MET A 1 84 ? 20.112 -2.209 -84.540 1.00 93.00 84 MET A N 1
ATOM 660 C CA . MET A 1 84 ? 21.082 -1.184 -84.167 1.00 93.00 84 MET A CA 1
ATOM 661 C C . MET A 1 84 ? 22.410 -1.478 -84.858 1.00 93.00 84 MET A C 1
ATOM 663 O O . MET A 1 84 ? 22.787 -2.638 -85.022 1.00 93.00 84 MET A O 1
ATOM 667 N N . ARG A 1 85 ? 23.137 -0.423 -85.237 1.00 95.94 85 ARG A N 1
ATOM 668 C CA . ARG A 1 85 ? 24.476 -0.577 -85.810 1.00 95.94 85 ARG A CA 1
ATOM 669 C C . ARG A 1 85 ? 25.416 -1.258 -84.800 1.00 95.94 85 ARG A C 1
ATOM 671 O O . ARG A 1 85 ? 25.372 -0.908 -83.618 1.00 95.94 85 ARG A O 1
ATOM 678 N N . PRO A 1 86 ? 26.294 -2.173 -85.244 1.00 95.88 86 PRO A N 1
ATOM 679 C CA . PRO A 1 86 ? 27.149 -2.958 -84.350 1.00 95.88 86 PRO A CA 1
ATOM 680 C C . PRO A 1 86 ? 28.115 -2.098 -83.521 1.00 95.88 86 PRO A C 1
ATOM 682 O O . PRO A 1 86 ? 28.381 -2.419 -82.363 1.00 95.88 86 PRO A O 1
ATOM 685 N N . ASP A 1 87 ? 28.587 -0.980 -84.074 1.00 95.06 87 ASP A N 1
ATOM 686 C CA . ASP A 1 87 ? 29.512 -0.067 -83.392 1.00 95.06 87 ASP A CA 1
ATOM 687 C C . ASP A 1 87 ? 28.876 0.565 -82.144 1.00 95.06 87 ASP A C 1
ATOM 689 O O . ASP A 1 87 ? 29.476 0.583 -81.070 1.00 95.06 87 ASP A O 1
ATOM 693 N N . VAL A 1 88 ? 27.611 0.985 -82.261 1.00 95.44 88 VAL A N 1
ATOM 694 C CA . VAL A 1 88 ? 26.844 1.606 -81.168 1.00 95.44 88 VAL A CA 1
ATOM 695 C C . VAL A 1 88 ? 26.572 0.598 -80.051 1.00 95.44 88 VAL A C 1
ATOM 697 O O . VAL A 1 88 ? 26.688 0.923 -78.870 1.00 95.44 88 VAL A O 1
ATOM 700 N N . VAL A 1 89 ? 26.254 -0.651 -80.406 1.00 94.94 89 VAL A N 1
ATOM 701 C CA . VAL A 1 89 ? 26.032 -1.725 -79.424 1.00 94.94 89 VAL A CA 1
ATOM 702 C C . VAL A 1 89 ? 27.305 -1.997 -78.622 1.00 94.94 89 VAL A C 1
ATOM 704 O O . VAL A 1 89 ? 27.243 -2.139 -77.399 1.00 94.94 89 VAL A O 1
ATOM 707 N N . LYS A 1 90 ? 28.464 -2.029 -79.290 1.00 95.88 90 LYS A N 1
ATOM 708 C CA . LYS A 1 90 ? 29.764 -2.242 -78.644 1.00 95.88 90 LYS A CA 1
ATOM 709 C C . LYS A 1 90 ? 30.081 -1.128 -77.644 1.00 95.88 90 LYS A C 1
ATOM 711 O O . LYS A 1 90 ? 30.462 -1.423 -76.511 1.00 95.88 90 LYS A O 1
ATOM 716 N N . GLU A 1 91 ? 29.867 0.130 -78.027 1.00 95.50 91 GLU A N 1
ATOM 717 C CA . GLU A 1 91 ? 30.073 1.278 -77.136 1.00 95.50 91 GLU A CA 1
ATOM 718 C C . GLU A 1 91 ? 29.126 1.237 -75.924 1.00 95.50 91 GLU A C 1
ATOM 720 O O . GLU A 1 91 ? 29.569 1.394 -74.785 1.00 95.50 91 GLU A O 1
ATOM 725 N N . LEU A 1 92 ? 27.834 0.964 -76.137 1.00 96.31 92 LEU A N 1
ATOM 726 C CA . LEU A 1 92 ? 26.843 0.873 -75.057 1.00 96.31 92 LEU A CA 1
ATOM 727 C C . LEU A 1 92 ? 27.182 -0.228 -74.050 1.00 96.31 92 LEU A C 1
ATOM 729 O O . LEU A 1 92 ? 27.079 -0.012 -72.839 1.00 96.31 92 LEU A O 1
ATOM 733 N N . LEU A 1 93 ? 27.606 -1.396 -74.535 1.00 96.62 93 LEU A N 1
ATOM 734 C CA . LEU A 1 93 ? 28.035 -2.498 -73.677 1.00 96.62 93 LEU A CA 1
ATOM 735 C C . LEU A 1 93 ? 29.265 -2.114 -72.856 1.00 96.62 93 LEU A C 1
ATOM 737 O O . LEU A 1 93 ? 29.280 -2.355 -71.646 1.00 96.62 93 LEU A O 1
ATOM 741 N N . TRP A 1 94 ? 30.253 -1.469 -73.480 1.00 97.19 94 TRP A N 1
ATOM 742 C CA . TRP A 1 94 ? 31.448 -1.000 -72.784 1.00 97.19 94 TRP A CA 1
ATOM 743 C C . TRP A 1 94 ? 31.108 0.044 -71.711 1.00 97.19 94 TRP A C 1
ATOM 745 O O . TRP A 1 94 ? 31.472 -0.137 -70.550 1.00 97.19 94 TRP A O 1
ATOM 755 N N . ARG A 1 95 ? 30.313 1.073 -72.040 1.00 97.69 95 ARG A N 1
ATOM 756 C CA . ARG A 1 95 ? 29.883 2.114 -71.082 1.00 97.69 95 ARG A CA 1
ATOM 757 C C . ARG A 1 95 ? 29.091 1.528 -69.919 1.00 97.69 95 ARG A C 1
ATOM 759 O O . ARG A 1 95 ? 29.332 1.894 -68.770 1.00 97.69 95 ARG A O 1
ATOM 766 N N . ARG A 1 96 ? 28.187 0.581 -70.195 1.00 97.31 96 ARG A N 1
ATOM 767 C CA . ARG A 1 96 ? 27.444 -0.148 -69.156 1.00 97.31 96 ARG A CA 1
ATOM 768 C C . ARG A 1 96 ? 28.389 -0.927 -68.247 1.00 97.31 96 ARG A C 1
ATOM 770 O O . ARG A 1 96 ? 28.186 -0.931 -67.036 1.00 97.31 96 ARG A O 1
ATOM 777 N N . HIS A 1 97 ? 29.389 -1.596 -68.814 1.00 97.62 97 HIS A N 1
ATOM 778 C CA . HIS A 1 97 ? 30.346 -2.378 -68.040 1.00 97.62 97 HIS A CA 1
ATOM 779 C C . HIS A 1 97 ? 31.197 -1.480 -67.133 1.00 97.62 97 HIS A C 1
ATOM 781 O O . HIS A 1 97 ? 31.248 -1.714 -65.928 1.00 97.62 97 HIS A O 1
ATOM 787 N N . VAL A 1 98 ? 31.766 -0.402 -67.681 1.00 98.00 98 VAL A N 1
ATOM 788 C CA . VAL A 1 98 ? 32.561 0.583 -66.928 1.00 98.00 98 VAL A CA 1
ATOM 789 C C . VAL A 1 98 ? 31.742 1.213 -65.798 1.00 98.00 98 VAL A C 1
ATOM 791 O O . VAL A 1 98 ? 32.187 1.221 -64.651 1.00 98.00 98 VAL A O 1
ATOM 794 N N . TYR A 1 99 ? 30.521 1.672 -66.087 1.00 97.50 99 TYR A N 1
ATOM 795 C CA . TYR A 1 99 ? 29.630 2.250 -65.078 1.00 97.50 99 TYR A CA 1
ATOM 796 C C . TYR A 1 99 ? 29.279 1.247 -63.973 1.00 97.50 99 TYR A C 1
ATOM 798 O O . TYR A 1 99 ? 29.385 1.563 -62.789 1.00 97.50 99 TYR A O 1
ATOM 806 N N . ASN A 1 100 ? 28.893 0.022 -64.340 1.00 96.81 100 ASN A N 1
ATOM 807 C CA . ASN A 1 100 ? 28.532 -0.996 -63.356 1.00 96.81 100 ASN A CA 1
ATOM 808 C C . ASN A 1 100 ? 29.720 -1.363 -62.466 1.00 96.81 100 ASN A C 1
ATOM 810 O O . ASN A 1 100 ? 29.532 -1.504 -61.261 1.00 96.81 100 ASN A O 1
ATOM 814 N N . ASN A 1 101 ? 30.927 -1.463 -63.026 1.00 97.38 101 ASN A N 1
ATOM 815 C CA . ASN A 1 101 ? 32.137 -1.707 -62.244 1.00 97.38 101 ASN A CA 1
ATOM 816 C C . ASN A 1 101 ? 32.375 -0.586 -61.221 1.00 97.38 101 ASN A C 1
ATOM 818 O O . ASN A 1 101 ? 32.608 -0.882 -60.050 1.00 97.38 101 ASN A O 1
ATOM 822 N N . ALA A 1 102 ? 32.230 0.681 -61.624 1.00 97.50 102 ALA A N 1
ATOM 823 C CA . ALA A 1 102 ? 32.368 1.828 -60.722 1.00 97.50 102 ALA A CA 1
ATOM 824 C C . ALA A 1 102 ? 31.291 1.859 -59.618 1.00 97.50 102 ALA A C 1
ATOM 826 O O . ALA A 1 102 ? 31.582 2.129 -58.457 1.00 97.50 102 ALA A O 1
ATOM 827 N N . ILE A 1 103 ? 30.035 1.537 -59.936 1.00 97.06 103 ILE A N 1
ATOM 828 C CA . ILE A 1 103 ? 28.964 1.481 -58.926 1.00 97.06 103 ILE A CA 1
ATOM 829 C C . ILE A 1 103 ? 29.154 0.309 -57.959 1.00 97.06 103 ILE A C 1
ATOM 831 O O . ILE A 1 103 ? 28.867 0.435 -56.766 1.00 97.06 103 ILE A O 1
ATOM 835 N N . VAL A 1 104 ? 29.622 -0.839 -58.452 1.00 96.62 104 VAL A N 1
ATOM 836 C CA . VAL A 1 104 ? 29.902 -2.009 -57.611 1.00 96.62 104 VAL A CA 1
ATOM 837 C C . VAL A 1 104 ? 31.058 -1.722 -56.654 1.00 96.62 104 VAL A C 1
ATOM 839 O O . VAL A 1 104 ? 30.943 -2.066 -55.476 1.00 96.62 104 VAL A O 1
ATOM 842 N N . SER A 1 105 ? 32.124 -1.052 -57.106 1.00 97.25 105 SER A N 1
ATOM 843 C CA . SER A 1 105 ? 33.241 -0.675 -56.231 1.00 97.25 105 SER A CA 1
ATOM 844 C C . SER A 1 105 ? 32.814 0.324 -55.151 1.00 97.25 105 SER A C 1
ATOM 846 O O . SER A 1 105 ? 33.114 0.103 -53.979 1.00 97.25 105 SER A O 1
ATOM 848 N N . LEU A 1 106 ? 32.026 1.347 -55.499 1.00 96.75 106 LEU A N 1
ATOM 849 C CA . LEU A 1 106 ? 31.477 2.300 -54.525 1.00 96.75 106 LEU A CA 1
ATOM 850 C C . LEU A 1 106 ? 30.566 1.623 -53.495 1.00 96.75 106 LEU A C 1
ATOM 852 O O . LEU A 1 106 ? 30.667 1.887 -52.300 1.00 96.75 106 LEU A O 1
ATOM 856 N N . ARG A 1 107 ? 29.701 0.698 -53.930 1.00 96.12 107 ARG A N 1
ATOM 857 C CA . ARG A 1 107 ? 28.841 -0.061 -53.009 1.00 96.12 107 ARG A CA 1
ATOM 858 C C . ARG A 1 107 ? 29.661 -0.902 -52.034 1.00 96.12 107 ARG A C 1
ATOM 860 O O . ARG A 1 107 ? 29.281 -1.016 -50.873 1.00 96.12 107 ARG A O 1
ATOM 867 N N . LYS A 1 108 ? 30.754 -1.504 -52.508 1.00 95.31 108 LYS A N 1
ATOM 868 C CA . LYS A 1 108 ? 31.666 -2.275 -51.661 1.00 95.31 108 LYS A CA 1
ATOM 869 C C . LYS A 1 108 ? 32.320 -1.375 -50.611 1.00 95.31 108 LYS A C 1
ATOM 871 O O . LYS A 1 108 ? 32.256 -1.718 -49.437 1.00 95.31 108 LYS A O 1
ATOM 876 N N . LEU A 1 109 ? 32.836 -0.214 -51.018 1.00 95.00 109 LEU A N 1
ATOM 877 C CA . LEU A 1 109 ? 33.432 0.768 -50.108 1.00 95.00 109 LEU A CA 1
ATOM 878 C C . LEU A 1 109 ? 32.455 1.181 -48.998 1.00 95.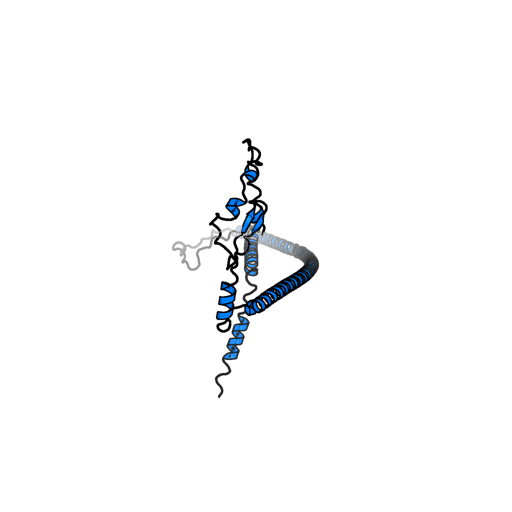00 109 LEU A C 1
ATOM 880 O O . LEU A 1 109 ? 32.779 1.046 -47.825 1.00 95.00 109 LEU A O 1
ATOM 884 N N . PHE A 1 110 ? 31.235 1.595 -49.350 1.00 93.06 110 PHE A N 1
ATOM 885 C CA . PHE A 1 110 ? 30.243 2.007 -48.349 1.00 93.06 110 PHE A CA 1
ATOM 886 C C . PHE A 1 110 ? 29.781 0.862 -47.450 1.00 93.06 110 PHE A C 1
ATOM 888 O O . PHE A 1 110 ? 29.461 1.087 -46.285 1.00 93.06 110 PHE A O 1
ATOM 895 N N . LYS A 1 111 ? 29.754 -0.376 -47.959 1.00 89.81 111 LYS A N 1
ATOM 896 C CA . LYS A 1 111 ? 29.464 -1.554 -47.135 1.00 89.81 111 LYS A CA 1
ATOM 897 C C . LYS A 1 111 ? 30.569 -1.792 -46.104 1.00 89.81 111 LYS A C 1
ATOM 899 O O . LYS A 1 111 ? 30.260 -2.084 -44.955 1.00 89.81 111 LYS A O 1
ATOM 904 N N . GLU A 1 112 ? 31.830 -1.664 -46.507 1.00 89.44 112 GLU A N 1
ATOM 905 C CA . GLU A 1 112 ? 32.982 -1.792 -45.607 1.00 89.44 112 GLU A CA 1
ATOM 906 C C . GLU A 1 112 ? 33.028 -0.656 -44.583 1.00 89.44 112 GLU A C 1
ATOM 908 O O . GLU A 1 112 ? 33.273 -0.907 -43.411 1.00 89.44 112 GLU A O 1
ATOM 913 N N . GLU A 1 113 ? 32.750 0.578 -44.999 1.00 87.38 113 GLU A N 1
ATOM 914 C CA . GLU A 1 113 ? 32.675 1.732 -44.103 1.00 87.38 113 GLU A CA 1
ATOM 915 C C . GLU A 1 113 ? 31.522 1.604 -43.106 1.00 87.38 113 GLU A C 1
ATOM 917 O O . GLU A 1 113 ? 31.730 1.822 -41.922 1.00 87.38 113 GLU A O 1
ATOM 922 N N . SER A 1 114 ? 30.338 1.162 -43.541 1.00 79.12 114 SER A N 1
ATOM 923 C CA . SER A 1 114 ? 29.206 0.911 -42.634 1.00 79.12 114 SER A CA 1
ATOM 924 C C . SER A 1 114 ? 29.510 -0.196 -41.623 1.00 79.12 114 SER A C 1
ATOM 926 O O . SER A 1 114 ? 29.074 -0.114 -40.483 1.00 79.12 114 SER A O 1
ATOM 928 N N . ALA A 1 115 ? 30.263 -1.224 -42.031 1.00 79.44 115 ALA A N 1
ATOM 929 C CA . ALA A 1 115 ? 30.681 -2.305 -41.141 1.00 79.44 115 ALA A CA 1
ATOM 930 C C . ALA A 1 115 ? 31.787 -1.874 -40.160 1.00 79.44 115 ALA A C 1
ATOM 932 O O . ALA A 1 115 ? 31.835 -2.374 -39.044 1.00 79.44 115 ALA A O 1
ATOM 933 N N . LYS A 1 116 ? 32.680 -0.958 -40.560 1.00 76.12 116 LYS A N 1
ATOM 934 C CA . LYS A 1 116 ? 33.731 -0.394 -39.691 1.00 76.12 116 LYS A CA 1
ATOM 935 C C . LYS A 1 116 ? 33.194 0.673 -38.743 1.00 76.12 116 LYS A C 1
ATOM 937 O O . LYS A 1 116 ? 33.581 0.701 -37.585 1.00 76.12 116 LYS A O 1
ATOM 942 N N . ASN A 1 117 ? 32.270 1.504 -39.217 1.00 65.75 117 ASN A N 1
ATOM 943 C CA . ASN A 1 117 ? 31.506 2.460 -38.415 1.00 65.75 117 ASN A CA 1
ATOM 944 C C . ASN A 1 117 ? 30.376 1.760 -37.657 1.00 65.75 117 ASN A C 1
ATOM 946 O O . ASN A 1 117 ? 29.337 2.368 -37.398 1.00 65.75 117 ASN A O 1
ATOM 950 N N . SER A 1 118 ? 30.550 0.477 -37.337 1.00 62.91 118 SER A N 1
ATOM 951 C CA . SER A 1 118 ? 29.635 -0.209 -36.461 1.00 62.91 118 SER A CA 1
ATOM 952 C C . SER A 1 118 ? 29.754 0.437 -35.087 1.00 62.91 118 SER A C 1
ATOM 954 O O . SER A 1 118 ? 30.603 0.098 -34.270 1.00 62.91 118 SER A O 1
ATOM 956 N N . TYR A 1 119 ? 28.884 1.412 -34.838 1.00 63.47 119 TYR A N 1
ATOM 957 C CA . TYR A 1 119 ? 28.623 1.982 -33.525 1.00 63.47 119 TYR A CA 1
ATOM 958 C C . TYR A 1 119 ? 28.231 0.905 -32.501 1.00 63.47 119 TYR A C 1
ATOM 960 O O . TYR A 1 119 ? 28.035 1.249 -31.346 1.00 63.47 119 TYR A O 1
ATOM 968 N N . GLU A 1 120 ? 28.114 -0.369 -32.894 1.00 67.19 120 GLU A N 1
ATOM 969 C CA . GLU A 1 120 ? 27.878 -1.519 -32.025 1.00 67.19 120 GLU A CA 1
ATOM 970 C C . GLU A 1 120 ? 28.808 -1.531 -30.815 1.00 67.19 120 GLU A C 1
ATOM 972 O O . GLU A 1 120 ? 28.301 -1.699 -29.716 1.00 67.19 120 GLU A O 1
ATOM 977 N N . ASP A 1 121 ? 30.107 -1.260 -30.963 1.00 72.69 121 ASP A N 1
ATOM 978 C CA . ASP A 1 121 ? 31.023 -1.271 -29.812 1.00 72.69 121 ASP A CA 1
ATOM 979 C C . ASP A 1 121 ? 30.732 -0.111 -28.845 1.00 72.69 121 ASP A C 1
ATOM 981 O O . ASP A 1 121 ? 30.680 -0.292 -27.631 1.00 72.69 121 ASP A O 1
ATOM 985 N N . MET A 1 122 ? 30.460 1.087 -29.374 1.00 76.25 122 MET A N 1
ATOM 986 C CA . MET A 1 122 ? 30.117 2.256 -28.554 1.00 76.25 122 MET A CA 1
ATOM 987 C C . MET A 1 122 ? 28.734 2.113 -27.897 1.00 76.25 122 MET A C 1
ATOM 989 O O . MET A 1 122 ? 28.537 2.548 -26.765 1.00 76.25 122 MET A O 1
ATOM 993 N N . ILE A 1 123 ? 27.782 1.489 -28.595 1.00 77.81 123 ILE A N 1
ATOM 994 C CA . ILE A 1 123 ? 26.434 1.185 -28.105 1.00 77.81 123 ILE A CA 1
ATOM 995 C C . ILE A 1 123 ? 26.495 0.074 -27.053 1.00 77.81 123 ILE A C 1
ATOM 997 O O . ILE A 1 123 ? 25.817 0.172 -26.036 1.00 77.81 123 ILE A O 1
ATOM 1001 N N . ALA A 1 124 ? 27.324 -0.950 -27.257 1.00 83.75 124 ALA A N 1
ATOM 1002 C CA . ALA A 1 124 ? 27.525 -2.032 -26.303 1.00 83.75 124 ALA A CA 1
ATOM 1003 C C . ALA A 1 124 ? 28.167 -1.517 -25.011 1.00 83.75 124 ALA A C 1
ATOM 1005 O O . ALA A 1 124 ? 27.696 -1.842 -23.924 1.00 83.75 124 ALA A O 1
ATOM 1006 N N . GLU A 1 125 ? 29.187 -0.663 -25.111 1.00 84.25 125 GLU A N 1
ATOM 1007 C CA . GLU A 1 125 ? 29.785 0.003 -23.949 1.00 84.25 125 GLU A CA 1
ATOM 1008 C C . GLU A 1 125 ? 28.793 0.941 -23.242 1.00 84.25 125 GLU A C 1
ATOM 1010 O O . GLU A 1 125 ? 28.772 1.002 -22.013 1.00 84.25 125 GLU A O 1
ATOM 1015 N N . GLY A 1 126 ? 27.930 1.635 -23.992 1.00 88.25 126 GLY A N 1
ATOM 1016 C CA . GLY A 1 126 ? 26.824 2.414 -23.427 1.00 88.25 126 GLY A CA 1
ATOM 1017 C C . GLY A 1 126 ? 25.851 1.542 -22.631 1.00 88.25 126 GLY A C 1
ATOM 1018 O O . GLY A 1 126 ? 25.613 1.799 -21.456 1.00 88.25 126 GLY A O 1
ATOM 1019 N N . ALA A 1 127 ? 25.379 0.449 -23.231 1.00 90.69 127 ALA A N 1
ATOM 1020 C CA . ALA A 1 127 ? 24.451 -0.484 -22.597 1.00 90.69 127 ALA A CA 1
ATOM 1021 C C . ALA A 1 127 ? 25.042 -1.153 -21.344 1.00 90.69 127 ALA A C 1
ATOM 1023 O O . ALA A 1 127 ? 24.334 -1.396 -20.369 1.00 90.69 127 ALA A O 1
ATOM 1024 N N . ARG A 1 128 ? 26.350 -1.442 -21.339 1.00 91.56 128 ARG A N 1
ATOM 1025 C CA . ARG A 1 128 ? 27.035 -1.974 -20.152 1.00 91.56 128 ARG A CA 1
ATOM 1026 C C . ARG A 1 128 ? 27.034 -0.975 -19.000 1.00 91.56 128 ARG A C 1
ATOM 1028 O O . ARG A 1 128 ? 26.682 -1.360 -17.891 1.00 91.56 128 ARG A O 1
ATOM 1035 N N . LYS A 1 129 ? 27.365 0.289 -19.268 1.00 94.00 129 LYS A N 1
ATOM 1036 C CA . LYS A 1 129 ? 27.344 1.355 -18.254 1.00 94.00 129 LYS A CA 1
ATOM 1037 C C . LYS A 1 129 ? 25.940 1.597 -17.713 1.00 94.00 129 LYS A C 1
ATOM 1039 O O . LYS A 1 129 ? 25.769 1.685 -16.505 1.00 94.00 129 LYS A O 1
ATOM 1044 N N . GLU A 1 130 ? 24.938 1.625 -18.589 1.00 94.44 130 GLU A N 1
ATOM 1045 C CA . GLU A 1 130 ? 23.532 1.752 -18.187 1.00 94.44 130 GLU A CA 1
ATOM 1046 C C . GLU A 1 130 ? 23.100 0.605 -17.262 1.00 94.44 130 GLU A C 1
ATOM 1048 O O . GLU A 1 130 ? 22.448 0.842 -16.247 1.00 94.44 130 GLU A O 1
ATOM 1053 N N . ASN A 1 131 ? 23.512 -0.631 -17.562 1.00 94.69 131 ASN A N 1
ATOM 1054 C CA . ASN A 1 131 ? 23.236 -1.776 -16.696 1.00 94.69 131 ASN A CA 1
ATOM 1055 C C . ASN A 1 131 ? 23.965 -1.675 -15.348 1.00 94.69 131 ASN A C 1
ATOM 1057 O O . ASN A 1 131 ? 23.367 -1.955 -14.316 1.00 94.69 131 ASN A O 1
ATOM 1061 N N . GLU A 1 132 ? 25.231 -1.254 -15.326 1.00 96.69 132 GLU A N 1
ATOM 1062 C CA . GLU A 1 132 ? 25.984 -1.055 -14.078 1.00 96.69 132 GLU A CA 1
ATOM 1063 C C . GLU A 1 132 ? 25.337 0.021 -13.187 1.00 96.69 132 GLU A C 1
ATOM 1065 O O . GLU A 1 132 ? 25.190 -0.170 -11.976 1.00 96.69 132 GLU A O 1
ATOM 1070 N N . GLU A 1 133 ? 24.888 1.128 -13.783 1.00 96.69 133 GLU A N 1
ATOM 1071 C CA . GLU A 1 133 ? 24.130 2.172 -13.087 1.00 96.69 133 GLU A CA 1
ATOM 1072 C C . GLU A 1 133 ? 22.789 1.645 -12.565 1.00 96.69 133 GLU A C 1
ATOM 1074 O O . GLU A 1 133 ? 22.404 1.940 -11.428 1.00 96.69 133 GLU A O 1
ATOM 1079 N N . PHE A 1 134 ? 22.090 0.838 -13.364 1.00 96.88 134 PHE A N 1
ATOM 1080 C CA . PHE A 1 134 ? 20.820 0.229 -12.984 1.00 96.88 134 PHE A CA 1
ATOM 1081 C C . PHE A 1 134 ? 20.966 -0.710 -11.780 1.00 96.88 134 PHE A C 1
ATOM 1083 O O . PHE A 1 134 ? 20.225 -0.567 -10.805 1.00 96.88 134 PHE A O 1
ATOM 1090 N N . GLU A 1 135 ? 21.954 -1.606 -11.799 1.00 97.50 135 GLU A N 1
ATOM 1091 C CA . GLU A 1 135 ? 22.252 -2.513 -10.682 1.00 97.50 135 GLU A CA 1
ATOM 1092 C C . GLU A 1 135 ? 22.606 -1.735 -9.405 1.00 97.50 135 GLU A C 1
ATOM 1094 O O . GLU A 1 135 ? 22.120 -2.043 -8.313 1.00 97.50 135 GLU A O 1
ATOM 1099 N N . HIS A 1 136 ? 23.385 -0.656 -9.530 1.00 97.81 136 HIS A N 1
ATOM 1100 C CA . HIS A 1 136 ? 23.697 0.220 -8.402 1.00 97.81 136 HIS A CA 1
ATOM 1101 C C . HIS A 1 136 ? 22.439 0.887 -7.812 1.00 97.81 136 HIS A C 1
ATOM 1103 O O . HIS A 1 136 ? 22.265 0.933 -6.590 1.00 97.81 136 HIS A O 1
ATOM 1109 N N . LEU A 1 137 ? 21.528 1.381 -8.657 1.00 97.56 137 LEU A N 1
ATOM 1110 C CA . LEU A 1 137 ? 20.261 1.966 -8.207 1.00 97.56 137 LEU A CA 1
ATOM 1111 C C . LEU A 1 137 ? 19.345 0.930 -7.546 1.00 97.56 137 LEU A C 1
ATOM 1113 O O . LEU A 1 137 ? 18.663 1.260 -6.569 1.00 97.56 137 LEU A O 1
ATOM 1117 N N . LEU A 1 138 ? 19.344 -0.309 -8.041 1.00 97.88 138 LEU A N 1
ATOM 1118 C CA . LEU A 1 138 ? 18.577 -1.407 -7.463 1.00 97.88 138 LEU A CA 1
ATOM 1119 C C . LEU A 1 138 ? 19.073 -1.739 -6.050 1.00 97.88 138 LEU A C 1
ATOM 1121 O O . LEU A 1 138 ? 18.266 -1.783 -5.120 1.00 97.88 138 LEU A O 1
ATOM 1125 N N . ALA A 1 139 ? 20.392 -1.837 -5.860 1.00 98.19 139 ALA A N 1
ATOM 1126 C CA . ALA A 1 139 ? 20.998 -2.060 -4.547 1.00 98.19 139 ALA A CA 1
ATOM 1127 C C . ALA A 1 139 ? 20.647 -0.943 -3.543 1.00 98.19 139 ALA A C 1
ATOM 1129 O O . ALA A 1 139 ? 20.296 -1.208 -2.390 1.00 98.19 139 ALA A O 1
ATOM 1130 N N . LEU A 1 140 ? 20.669 0.323 -3.977 1.00 98.25 140 LEU A N 1
ATOM 1131 C CA . LEU A 1 140 ? 20.257 1.454 -3.134 1.00 98.25 140 LEU A CA 1
ATOM 1132 C C . LEU A 1 140 ? 18.762 1.423 -2.783 1.00 98.25 140 LEU A C 1
ATOM 1134 O O . LEU A 1 140 ? 18.369 1.843 -1.688 1.00 98.25 140 LEU A O 1
ATOM 1138 N N . ASN A 1 141 ? 17.918 0.960 -3.706 1.00 98.38 141 ASN A N 1
ATOM 1139 C CA . ASN A 1 141 ? 16.488 0.798 -3.467 1.00 98.38 141 ASN A CA 1
ATOM 1140 C C . ASN A 1 141 ? 16.231 -0.300 -2.429 1.00 98.38 141 ASN A C 1
ATOM 1142 O O . ASN A 1 141 ? 15.479 -0.079 -1.478 1.00 98.38 141 ASN A O 1
ATOM 1146 N N . GLU A 1 142 ? 16.911 -1.435 -2.564 1.00 98.12 142 GLU A N 1
ATOM 1147 C CA . GLU A 1 142 ? 16.809 -2.557 -1.636 1.00 98.12 142 GLU A CA 1
ATOM 1148 C C . GLU A 1 142 ? 17.251 -2.162 -0.220 1.00 98.12 142 GLU A C 1
ATOM 1150 O O . GLU A 1 142 ? 16.523 -2.405 0.744 1.00 98.12 142 GLU A O 1
ATOM 1155 N N . GLU A 1 143 ? 18.358 -1.425 -0.090 1.00 98.25 143 GLU A N 1
ATOM 1156 C CA . GLU A 1 143 ? 18.817 -0.863 1.186 1.00 98.25 143 GLU A CA 1
ATOM 1157 C C . GLU A 1 143 ? 17.752 0.027 1.845 1.00 98.25 143 GLU A C 1
ATOM 1159 O O . GLU A 1 143 ? 17.481 -0.060 3.048 1.00 98.25 143 GLU A O 1
ATOM 1164 N N . ARG A 1 144 ? 17.122 0.905 1.055 1.00 98.12 144 ARG A N 1
ATOM 1165 C CA . ARG A 1 144 ? 16.061 1.797 1.536 1.00 98.12 144 ARG A CA 1
ATOM 1166 C C . ARG A 1 144 ? 14.824 1.007 1.957 1.00 98.12 144 ARG A C 1
ATOM 1168 O O . ARG A 1 144 ? 14.222 1.329 2.985 1.00 98.12 144 ARG A O 1
ATOM 1175 N N . ASN A 1 145 ? 14.451 -0.010 1.188 1.00 97.88 145 ASN A N 1
ATOM 1176 C CA . ASN A 1 145 ? 13.307 -0.864 1.489 1.00 97.88 145 ASN A CA 1
ATOM 1177 C C . ASN A 1 145 ? 13.540 -1.667 2.764 1.00 97.88 145 ASN A C 1
ATOM 1179 O O . ASN A 1 145 ? 12.629 -1.740 3.589 1.00 97.88 145 ASN A O 1
ATOM 1183 N N . ARG A 1 146 ? 14.760 -2.172 2.976 1.00 98.12 146 ARG A N 1
ATOM 1184 C CA . ARG A 1 146 ? 15.156 -2.860 4.209 1.00 98.12 146 ARG A CA 1
ATOM 1185 C C . ARG A 1 146 ? 15.024 -1.949 5.428 1.00 98.12 146 ARG A C 1
ATOM 1187 O O . ARG A 1 146 ? 14.290 -2.283 6.351 1.00 98.12 146 ARG A O 1
ATOM 1194 N N . LYS A 1 147 ? 15.590 -0.738 5.382 1.00 98.06 147 LYS A N 1
ATOM 1195 C CA . LYS A 1 147 ? 15.433 0.263 6.461 1.00 98.06 147 LYS A CA 1
ATOM 1196 C C . LYS A 1 147 ? 13.968 0.636 6.715 1.00 98.06 147 LYS A C 1
ATOM 1198 O O . LYS A 1 147 ? 13.551 0.852 7.851 1.00 98.06 147 LYS A O 1
ATOM 1203 N N . SER A 1 148 ? 13.166 0.735 5.654 1.00 97.88 148 SER A N 1
ATOM 1204 C CA . SER A 1 148 ? 11.725 0.990 5.764 1.00 97.88 148 SER A CA 1
ATOM 1205 C C . SER A 1 148 ? 10.984 -0.181 6.416 1.00 97.88 148 SER A C 1
ATOM 1207 O O . SER A 1 148 ? 10.074 0.052 7.212 1.00 97.88 148 SER A O 1
ATOM 1209 N N . ALA A 1 149 ? 11.370 -1.417 6.094 1.00 98.00 149 ALA A N 1
ATOM 1210 C CA . ALA A 1 149 ? 10.812 -2.627 6.681 1.00 98.00 149 ALA A CA 1
ATOM 1211 C C . ALA A 1 149 ? 11.135 -2.715 8.174 1.00 98.00 149 ALA A C 1
ATOM 1213 O O . ALA A 1 149 ? 10.209 -2.857 8.961 1.00 98.00 149 ALA A O 1
ATOM 1214 N N . GLU A 1 150 ? 12.384 -2.483 8.575 1.00 97.88 150 GLU A N 1
ATOM 1215 C CA . GLU A 1 150 ? 12.792 -2.433 9.990 1.00 97.88 150 GLU A CA 1
ATOM 1216 C C . GLU A 1 150 ? 12.014 -1.365 10.782 1.00 97.88 150 GLU A C 1
ATOM 1218 O O . GLU A 1 150 ? 11.589 -1.575 11.917 1.00 97.88 150 GLU A O 1
ATOM 1223 N N . LYS A 1 151 ? 11.756 -0.199 10.176 1.00 97.81 151 LYS A N 1
ATOM 1224 C CA . LYS A 1 151 ? 10.918 0.835 10.806 1.00 97.81 151 LYS A CA 1
ATOM 1225 C C . LYS A 1 151 ? 9.441 0.426 10.892 1.00 97.81 151 LYS A C 1
ATOM 1227 O O . LYS A 1 151 ? 8.725 0.917 11.765 1.00 97.81 151 LYS A O 1
ATOM 1232 N N . ARG A 1 152 ? 8.946 -0.392 9.959 1.00 97.62 152 ARG A N 1
ATOM 1233 C CA . ARG A 1 152 ? 7.580 -0.937 9.999 1.00 97.62 152 ARG A CA 1
ATOM 1234 C C . ARG A 1 152 ? 7.450 -1.976 11.103 1.00 97.62 152 ARG A C 1
ATOM 1236 O O . ARG A 1 152 ? 6.588 -1.781 11.948 1.00 97.62 152 ARG A O 1
ATOM 1243 N N . THR A 1 153 ? 8.358 -2.948 11.167 1.00 97.75 153 THR A N 1
ATOM 1244 C CA . THR A 1 153 ? 8.349 -3.984 12.209 1.00 97.75 153 THR A CA 1
ATOM 1245 C C . THR A 1 153 ? 8.426 -3.370 13.600 1.00 97.75 153 THR A C 1
ATOM 1247 O O . THR A 1 153 ? 7.591 -3.681 14.436 1.00 97.75 153 THR A O 1
ATOM 1250 N N . ARG A 1 154 ? 9.311 -2.385 13.821 1.00 97.50 154 ARG A N 1
ATOM 1251 C CA . ARG A 1 154 ? 9.389 -1.696 15.120 1.00 97.50 154 ARG A CA 1
ATOM 1252 C C . ARG A 1 154 ? 8.077 -1.010 15.509 1.00 97.50 154 ARG A C 1
ATOM 1254 O O . ARG A 1 154 ? 7.675 -1.047 16.662 1.00 97.50 154 ARG A O 1
ATOM 1261 N N . ARG A 1 155 ? 7.398 -0.364 14.553 1.00 97.31 155 ARG A N 1
ATOM 1262 C CA . ARG A 1 155 ? 6.089 0.251 14.823 1.00 97.31 155 ARG A CA 1
ATOM 1263 C C . ARG A 1 155 ? 5.027 -0.802 15.113 1.00 97.31 155 ARG A C 1
ATOM 1265 O O . ARG A 1 155 ? 4.224 -0.592 16.003 1.00 97.31 155 ARG A O 1
ATOM 1272 N N . GLU A 1 156 ? 5.013 -1.901 14.369 1.00 97.75 156 GLU A N 1
ATOM 1273 C CA . GLU A 1 156 ? 4.070 -3.003 14.579 1.00 97.75 156 GLU A CA 1
ATOM 1274 C C . GLU A 1 156 ? 4.259 -3.654 15.955 1.00 97.75 156 GLU A C 1
ATOM 1276 O O . GLU A 1 156 ? 3.269 -3.912 16.630 1.00 97.75 156 GLU A O 1
ATOM 1281 N N . GLU A 1 157 ? 5.504 -3.833 16.404 1.00 97.94 157 GLU A N 1
ATOM 1282 C CA . GLU A 1 157 ? 5.840 -4.282 17.762 1.00 97.94 157 GLU A CA 1
ATOM 1283 C C . GLU A 1 157 ? 5.323 -3.294 18.820 1.00 97.94 157 GLU A C 1
ATOM 1285 O O . GLU A 1 157 ? 4.601 -3.693 19.732 1.00 97.94 157 GLU A O 1
ATOM 1290 N N . GLU A 1 158 ? 5.600 -1.993 18.660 1.00 97.56 158 GLU A N 1
ATOM 1291 C CA . GLU A 1 158 ? 5.109 -0.949 19.573 1.00 97.56 158 GLU A CA 1
ATOM 1292 C C . GLU A 1 158 ? 3.565 -0.892 19.631 1.00 97.56 158 GLU A C 1
ATOM 1294 O O . GLU A 1 158 ? 2.993 -0.674 20.700 1.00 97.56 158 GLU A O 1
ATOM 1299 N N . GLU A 1 159 ? 2.868 -1.055 18.501 1.00 97.50 159 GLU A N 1
ATOM 1300 C CA . GLU A 1 159 ? 1.399 -1.108 18.472 1.00 97.50 159 GLU A CA 1
ATOM 1301 C C . GLU A 1 159 ? 0.869 -2.399 19.112 1.00 97.50 159 GLU A C 1
ATOM 1303 O O . GLU A 1 159 ? -0.125 -2.352 19.837 1.00 97.50 159 GLU A O 1
ATOM 1308 N N . LEU A 1 160 ? 1.527 -3.541 18.891 1.00 97.81 160 LEU A N 1
ATOM 1309 C CA . LEU A 1 160 ? 1.138 -4.818 19.489 1.00 97.81 160 LEU A CA 1
ATOM 1310 C C . LEU A 1 160 ? 1.228 -4.760 21.018 1.00 97.81 160 LEU A C 1
ATOM 1312 O O . LEU A 1 160 ? 0.264 -5.116 21.693 1.00 97.81 160 LEU A O 1
ATOM 1316 N N . GLU A 1 161 ? 2.324 -4.230 21.562 1.00 97.69 161 GLU A N 1
ATOM 1317 C CA . GLU A 1 161 ? 2.492 -4.041 23.008 1.00 97.69 161 GLU A CA 1
ATOM 1318 C C . GLU A 1 161 ? 1.404 -3.129 23.599 1.00 97.69 161 GLU A C 1
ATOM 1320 O O . GLU A 1 161 ? 0.844 -3.408 24.667 1.00 97.69 161 GLU A O 1
ATOM 1325 N N . ARG A 1 162 ? 1.046 -2.044 22.896 1.00 97.38 162 ARG A N 1
ATOM 1326 C CA . ARG A 1 162 ? -0.054 -1.162 23.323 1.00 97.38 162 ARG A CA 1
ATOM 1327 C C . ARG A 1 162 ? -1.384 -1.903 23.328 1.00 97.38 162 ARG A C 1
ATOM 1329 O O . ARG A 1 162 ? -2.081 -1.858 24.343 1.00 97.38 162 ARG A O 1
ATOM 1336 N N . MET A 1 163 ? -1.701 -2.613 22.248 1.00 97.50 163 MET A N 1
ATOM 1337 C CA . MET A 1 163 ? -2.925 -3.405 22.116 1.00 97.50 163 MET A CA 1
ATOM 1338 C C . MET A 1 163 ? -3.039 -4.471 23.212 1.00 97.50 163 MET A C 1
ATOM 1340 O O . MET A 1 163 ? -4.103 -4.618 23.815 1.00 97.50 163 MET A O 1
ATOM 1344 N N . GLU A 1 164 ? -1.951 -5.177 23.523 1.00 97.88 164 GLU A N 1
ATOM 1345 C CA . GLU A 1 164 ? -1.908 -6.145 24.623 1.00 97.88 164 GLU A CA 1
ATOM 1346 C C . GLU A 1 164 ? -2.196 -5.471 25.970 1.00 97.88 164 GLU A C 1
ATOM 1348 O O . GLU A 1 164 ? -3.024 -5.955 26.748 1.00 97.88 164 GLU A O 1
ATOM 1353 N N . SER A 1 165 ? -1.584 -4.311 26.228 1.00 97.56 165 SER A N 1
ATOM 1354 C CA . SER A 1 165 ? -1.808 -3.560 27.467 1.00 97.56 165 SER A CA 1
ATOM 1355 C C . SER A 1 165 ? -3.256 -3.072 27.612 1.00 97.56 165 SER A C 1
ATOM 1357 O O . SER A 1 165 ? -3.824 -3.109 28.707 1.00 97.56 165 SER A O 1
ATOM 1359 N N . GLU A 1 166 ? -3.881 -2.634 26.519 1.00 97.69 166 GLU A N 1
ATOM 1360 C CA . GLU A 1 166 ? -5.278 -2.195 26.493 1.00 97.69 166 GLU A CA 1
ATOM 1361 C C . GLU A 1 166 ? -6.236 -3.368 26.690 1.00 97.69 166 GLU A C 1
ATOM 1363 O O . GLU A 1 166 ? -7.206 -3.263 27.447 1.00 97.69 166 GLU A O 1
ATOM 1368 N N . TYR A 1 167 ? -5.936 -4.509 26.072 1.00 97.94 167 TYR A N 1
ATOM 1369 C CA . TYR A 1 167 ? -6.721 -5.724 26.218 1.00 97.94 167 TYR A CA 1
ATOM 1370 C C . TYR A 1 167 ? -6.705 -6.240 27.662 1.00 97.94 167 TYR A C 1
ATOM 1372 O O . TYR A 1 167 ? -7.765 -6.534 28.220 1.00 97.94 167 TYR A O 1
ATOM 1380 N N . LEU A 1 168 ? -5.534 -6.263 28.309 1.00 98.12 168 LEU A N 1
ATOM 1381 C CA . LEU A 1 168 ? -5.410 -6.638 29.721 1.00 98.12 168 LEU A CA 1
ATOM 1382 C C . LEU A 1 168 ? -6.215 -5.704 30.635 1.00 98.12 168 LEU A C 1
ATOM 1384 O O . LEU A 1 168 ? -6.982 -6.186 31.470 1.00 98.12 168 LEU A O 1
ATOM 1388 N N . LYS A 1 169 ? -6.130 -4.384 30.425 1.00 97.88 169 LYS A N 1
ATOM 1389 C CA . LYS A 1 169 ? -6.943 -3.398 31.165 1.00 97.88 169 LYS A CA 1
ATOM 1390 C C . LYS A 1 169 ? -8.442 -3.614 30.956 1.00 97.88 169 LYS A C 1
ATOM 1392 O O . LYS A 1 169 ? -9.228 -3.497 31.895 1.00 97.88 169 LYS A O 1
ATOM 1397 N N . SER A 1 170 ? -8.857 -3.932 29.731 1.00 97.81 170 SER A N 1
ATOM 1398 C CA . SER A 1 170 ? -10.260 -4.224 29.425 1.00 97.81 170 SER A CA 1
ATOM 1399 C C . SER A 1 170 ? -10.745 -5.491 30.131 1.00 97.81 170 SER A C 1
ATOM 1401 O O . SER A 1 170 ? -11.873 -5.513 30.628 1.00 97.81 170 SER A O 1
ATOM 1403 N N . ILE A 1 171 ? -9.917 -6.538 30.184 1.00 98.19 171 ILE A N 1
ATOM 1404 C CA . ILE A 1 171 ? -10.233 -7.772 30.913 1.00 98.19 171 ILE A CA 1
ATOM 1405 C C . ILE A 1 171 ? -10.382 -7.479 32.404 1.00 98.19 171 ILE A C 1
ATOM 1407 O O . ILE A 1 171 ? -11.385 -7.875 32.993 1.00 98.19 171 ILE A O 1
ATOM 1411 N N . GLU A 1 172 ? -9.424 -6.768 33.001 1.00 97.94 172 GLU A N 1
ATOM 1412 C CA . GLU A 1 172 ? -9.447 -6.418 34.424 1.00 97.94 172 GLU A CA 1
ATOM 1413 C C . GLU A 1 172 ? -10.718 -5.641 34.787 1.00 97.94 172 GLU A C 1
ATOM 1415 O O . GLU A 1 172 ? -11.443 -6.020 35.709 1.00 97.94 172 GLU A O 1
ATOM 1420 N N . LYS A 1 173 ? -11.070 -4.633 33.982 1.00 97.94 173 LYS A N 1
ATOM 1421 C CA . LYS A 1 173 ? -12.296 -3.848 34.165 1.00 97.94 173 LYS A CA 1
ATOM 1422 C C . LYS A 1 173 ? -13.565 -4.701 34.084 1.00 97.94 173 LYS A C 1
ATOM 1424 O O . LYS A 1 173 ? -14.500 -4.503 34.861 1.00 97.94 173 LYS A O 1
ATOM 1429 N N . GLU A 1 174 ? -13.636 -5.634 33.137 1.00 97.94 174 GLU A N 1
ATOM 1430 C CA . GLU A 1 174 ? -14.805 -6.510 33.007 1.00 97.94 174 GLU A CA 1
ATOM 1431 C C . GLU A 1 174 ? -14.884 -7.525 34.157 1.00 97.94 174 GLU A C 1
ATOM 1433 O O . GLU A 1 174 ? -15.985 -7.827 34.623 1.00 97.94 174 GLU A O 1
ATOM 1438 N N . LEU A 1 175 ? -13.748 -8.016 34.662 1.00 98.00 175 LEU A N 1
ATOM 1439 C CA . LEU A 1 175 ? -13.701 -8.859 35.859 1.00 98.00 175 LEU A CA 1
ATOM 1440 C C . LEU A 1 175 ? -14.190 -8.096 37.094 1.00 98.00 175 LEU A C 1
ATOM 1442 O O . LEU A 1 175 ? -15.082 -8.589 37.785 1.00 98.00 175 LEU A O 1
ATOM 1446 N N . GLU A 1 176 ? -13.717 -6.870 37.320 1.00 98.00 176 GLU A N 1
ATOM 1447 C CA . GLU A 1 176 ? -14.169 -6.026 38.434 1.00 98.00 176 GLU A CA 1
ATOM 1448 C C . GLU A 1 176 ? -15.680 -5.740 38.354 1.00 98.00 176 GLU A C 1
ATOM 1450 O O . GLU A 1 176 ? -16.420 -5.867 39.339 1.00 98.00 176 GLU A O 1
ATOM 1455 N N . ARG A 1 177 ? -16.190 -5.431 37.155 1.00 97.56 177 ARG A N 1
ATOM 1456 C CA . ARG A 1 177 ? -17.630 -5.234 36.924 1.00 97.56 177 ARG A CA 1
ATOM 1457 C C . ARG A 1 177 ? -18.438 -6.494 37.239 1.00 97.56 177 ARG A C 1
ATOM 1459 O O . ARG A 1 177 ? -19.528 -6.413 37.809 1.00 97.56 177 ARG A O 1
ATOM 1466 N N . ARG A 1 178 ? -17.925 -7.671 36.878 1.00 97.19 178 ARG A N 1
ATOM 1467 C CA . ARG A 1 178 ? -18.570 -8.950 37.203 1.00 97.19 178 ARG A CA 1
ATOM 1468 C C . ARG A 1 178 ? -18.548 -9.216 38.699 1.00 97.19 178 ARG A C 1
ATOM 1470 O O . ARG A 1 178 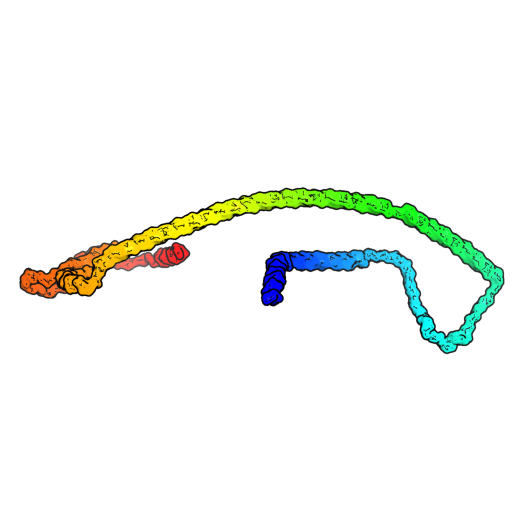? -19.588 -9.575 39.243 1.00 97.19 178 ARG A O 1
ATOM 1477 N N . GLU A 1 179 ? -17.424 -8.993 39.370 1.00 97.88 179 GLU A N 1
ATOM 1478 C CA . GLU A 1 179 ? -17.316 -9.178 40.818 1.00 97.88 179 GLU A CA 1
ATOM 1479 C C . GLU A 1 179 ? -18.264 -8.267 41.594 1.00 97.88 179 GLU A C 1
ATOM 1481 O O . GLU A 1 179 ? -18.957 -8.724 42.504 1.00 97.88 179 GLU A O 1
ATOM 1486 N N . THR A 1 180 ? -18.320 -6.982 41.239 1.00 97.81 180 THR A N 1
ATOM 1487 C CA . THR A 1 180 ? -19.229 -6.023 41.880 1.00 97.81 180 THR A CA 1
ATOM 1488 C C . THR A 1 180 ? -20.690 -6.411 41.673 1.00 97.81 180 THR A C 1
ATOM 1490 O O . THR A 1 180 ? -21.452 -6.422 42.640 1.00 97.81 180 THR A O 1
ATOM 1493 N N . ASN A 1 181 ? -21.073 -6.822 40.460 1.00 97.81 181 ASN A N 1
ATOM 1494 C CA . ASN A 1 181 ? -22.418 -7.326 40.182 1.00 97.81 181 ASN A CA 1
ATOM 1495 C C . ASN A 1 181 ? -22.724 -8.591 41.001 1.00 97.81 181 ASN A C 1
ATOM 1497 O O . ASN A 1 181 ? -23.749 -8.648 41.673 1.00 97.81 181 ASN A O 1
ATOM 1501 N N . VAL A 1 182 ? -21.822 -9.579 41.033 1.00 98.00 182 VAL A N 1
ATOM 1502 C CA . VAL A 1 182 ? -22.002 -10.800 41.841 1.00 98.00 182 VAL A CA 1
ATOM 1503 C C . VAL A 1 182 ? -22.180 -10.459 43.323 1.00 98.00 182 VAL A C 1
ATOM 1505 O O . VAL A 1 182 ? -23.106 -10.968 43.952 1.00 98.00 182 VAL A O 1
ATOM 1508 N N . LYS A 1 183 ? -21.367 -9.549 43.876 1.00 97.62 183 LYS A N 1
ATOM 1509 C CA . LYS A 1 183 ? -21.489 -9.086 45.271 1.00 97.62 183 LYS A CA 1
ATOM 1510 C C . LYS A 1 183 ? -22.843 -8.413 45.535 1.00 97.62 183 LYS A C 1
ATOM 1512 O O . LYS A 1 183 ? -23.468 -8.694 46.558 1.00 97.62 183 LYS A O 1
ATOM 1517 N N . GLN A 1 184 ? -23.320 -7.565 44.620 1.00 97.88 184 GLN A N 1
ATOM 1518 C CA . GLN A 1 184 ? -24.634 -6.916 44.726 1.00 97.88 184 GLN A CA 1
ATOM 1519 C C . GLN A 1 184 ? -25.775 -7.936 44.687 1.00 97.88 184 GLN A C 1
ATOM 1521 O O . GLN A 1 184 ? -26.612 -7.945 45.588 1.00 97.88 184 GLN A O 1
ATOM 1526 N N . ARG A 1 185 ? -25.770 -8.849 43.708 1.00 97.19 185 ARG A N 1
ATOM 1527 C CA . ARG A 1 185 ? -26.787 -9.905 43.586 1.00 97.19 185 ARG A CA 1
ATOM 1528 C C . ARG A 1 185 ? -26.794 -10.835 44.786 1.00 97.19 185 ARG A C 1
ATOM 1530 O O . ARG A 1 185 ? -27.859 -11.174 45.288 1.00 97.19 185 ARG A O 1
ATOM 1537 N N . MET A 1 186 ? -25.624 -11.197 45.301 1.00 97.38 186 MET A N 1
ATOM 1538 C CA . MET A 1 186 ? -25.526 -12.011 46.509 1.00 97.38 186 MET A CA 1
ATOM 1539 C C . MET A 1 186 ? -26.151 -11.299 47.715 1.00 97.38 186 MET A C 1
ATOM 1541 O O . MET A 1 186 ? -26.901 -11.916 48.468 1.00 97.38 186 MET A O 1
ATOM 1545 N N . LYS A 1 187 ? -25.922 -9.988 47.866 1.00 97.56 187 LYS A N 1
ATOM 1546 C CA . LYS A 1 187 ? -26.561 -9.183 48.917 1.00 97.56 187 LYS A CA 1
ATOM 1547 C C . LYS A 1 187 ? -28.083 -9.112 48.752 1.00 97.56 187 LYS A C 1
ATOM 1549 O O . LYS A 1 187 ? -28.794 -9.236 49.744 1.00 97.56 187 LYS A O 1
ATOM 1554 N N . GLU A 1 188 ? -28.583 -8.938 47.529 1.00 96.94 188 GLU A N 1
ATOM 1555 C CA . GLU A 1 188 ? -30.025 -8.960 47.233 1.00 96.94 188 GLU A CA 1
ATOM 1556 C C . GLU A 1 188 ? -30.653 -10.301 47.626 1.00 96.94 188 GLU A C 1
ATOM 1558 O O . GLU A 1 188 ? -31.670 -10.324 48.317 1.00 96.94 188 GLU A O 1
ATOM 1563 N N . VAL A 1 189 ? -30.018 -11.417 47.253 1.00 97.31 189 VAL A N 1
ATOM 1564 C CA . VAL A 1 189 ? -30.486 -12.765 47.605 1.00 97.31 189 VAL A CA 1
ATOM 1565 C C . VAL A 1 189 ? -30.526 -12.950 49.121 1.00 97.31 189 VAL A C 1
ATOM 1567 O O . VAL A 1 189 ? -31.542 -13.402 49.641 1.00 97.31 189 VAL A O 1
ATOM 1570 N N . LEU A 1 190 ? -29.479 -12.544 49.846 1.00 97.06 190 LEU A N 1
ATOM 1571 C CA . LEU A 1 190 ? -29.455 -12.626 51.311 1.00 97.06 190 LEU A CA 1
ATOM 1572 C C . LEU A 1 190 ? -30.590 -11.811 51.953 1.00 97.06 190 LEU A C 1
ATOM 1574 O O . LEU A 1 190 ? -31.297 -12.329 52.814 1.00 97.06 190 LEU A O 1
ATOM 1578 N N . GLN A 1 191 ? -30.836 -10.584 51.482 1.00 96.25 191 GLN A N 1
ATOM 1579 C CA . GLN A 1 191 ? -31.962 -9.771 51.959 1.00 96.25 191 GLN A CA 1
ATOM 1580 C C . GLN A 1 191 ? -33.319 -10.422 51.671 1.00 96.25 191 GLN A C 1
ATOM 1582 O O . GLN A 1 191 ? -34.236 -10.321 52.485 1.00 96.25 191 GLN A O 1
ATOM 1587 N N . MET A 1 192 ? -33.476 -11.081 50.521 1.00 95.50 192 MET A N 1
ATOM 1588 C CA . MET A 1 192 ? -34.707 -11.804 50.195 1.00 95.50 192 MET A CA 1
ATOM 1589 C C . MET A 1 192 ? -34.907 -13.024 51.098 1.00 95.50 192 MET A C 1
ATOM 1591 O O . MET A 1 192 ? -36.027 -13.250 51.544 1.00 95.50 192 MET A O 1
ATOM 1595 N N . VAL A 1 193 ? -33.838 -13.756 51.428 1.00 96.06 193 VAL A N 1
ATOM 1596 C CA . VAL A 1 193 ? -33.880 -14.877 52.386 1.00 96.06 193 VAL A CA 1
ATOM 1597 C C . VAL A 1 193 ? -34.229 -14.398 53.802 1.00 96.06 193 VAL A C 1
ATOM 1599 O O . VAL A 1 193 ? -34.936 -15.080 54.539 1.00 96.06 193 VAL A O 1
ATOM 1602 N N . GLU A 1 194 ? -33.768 -13.216 54.212 1.00 96.06 194 GLU A N 1
ATOM 1603 C CA . GLU A 1 194 ? -34.165 -12.623 55.497 1.00 96.06 194 GLU A CA 1
ATOM 1604 C C . GLU A 1 194 ? -35.638 -12.195 55.502 1.00 96.06 194 GLU A C 1
ATOM 1606 O O . GLU A 1 194 ? -36.369 -12.477 56.456 1.00 96.06 194 GLU A O 1
ATOM 1611 N N . ARG A 1 195 ? -36.104 -11.563 54.418 1.00 94.19 195 ARG A N 1
ATOM 1612 C CA . ARG A 1 195 ? -37.513 -11.173 54.251 1.00 94.19 195 ARG A CA 1
ATOM 1613 C C . ARG A 1 195 ? -38.441 -12.378 54.173 1.00 94.19 195 ARG A C 1
ATOM 1615 O O . ARG A 1 195 ? -39.528 -12.315 54.736 1.00 94.19 195 ARG A O 1
ATOM 1622 N N . SER A 1 196 ? -38.015 -13.479 53.553 1.00 92.69 196 SER A N 1
ATOM 1623 C CA . SER A 1 196 ? -38.863 -14.662 53.386 1.00 92.69 196 SER A CA 1
ATOM 1624 C C . SER A 1 196 ? -39.239 -15.332 54.703 1.00 92.69 196 SER A C 1
ATOM 1626 O O . SER A 1 196 ? -40.263 -16.000 54.769 1.00 92.69 196 SER A O 1
ATOM 1628 N N . LYS A 1 197 ? -38.462 -15.116 55.773 1.00 92.38 197 LYS A N 1
ATOM 1629 C CA . LYS A 1 197 ? -38.816 -15.570 57.130 1.00 92.38 197 LYS A CA 1
ATOM 1630 C C . LYS A 1 197 ? -40.089 -14.912 57.671 1.00 92.38 197 LYS A C 1
ATOM 1632 O O . LYS A 1 197 ? -40.702 -15.453 58.579 1.00 92.38 197 LYS A O 1
ATOM 1637 N N . HIS A 1 198 ? -40.463 -13.752 57.133 1.00 90.56 198 HIS A N 1
ATOM 1638 C CA . HIS A 1 198 ? -41.642 -12.990 57.541 1.00 90.56 198 HIS A CA 1
ATOM 1639 C C . HIS A 1 198 ? -42.853 -13.254 56.629 1.00 90.56 198 HIS A C 1
ATOM 1641 O O . HIS A 1 198 ? -43.871 -12.579 56.766 1.00 90.56 198 HIS A O 1
ATOM 1647 N N . PHE A 1 199 ? -42.750 -14.183 55.669 1.00 93.50 199 PHE A N 1
ATOM 1648 C CA . PHE A 1 199 ? -43.886 -14.561 54.833 1.00 93.50 199 PHE A CA 1
ATOM 1649 C C . PHE A 1 199 ? -44.901 -15.389 55.619 1.00 93.50 199 PHE A C 1
ATOM 1651 O O . PHE A 1 199 ? -44.547 -16.163 56.506 1.00 93.50 199 PHE A O 1
ATOM 1658 N N . ILE A 1 200 ? -46.172 -15.207 55.270 1.00 93.69 200 ILE A N 1
ATOM 1659 C CA . ILE A 1 200 ? -47.290 -15.919 55.880 1.00 93.69 200 ILE A CA 1
ATOM 1660 C C . ILE A 1 200 ? -47.362 -17.305 55.236 1.00 93.69 200 ILE A C 1
ATOM 1662 O O . ILE A 1 200 ? -47.479 -17.420 54.015 1.00 93.69 200 ILE A O 1
ATOM 1666 N N . THR A 1 201 ? -47.252 -18.340 56.058 1.00 93.88 201 THR A N 1
ATOM 1667 C CA . THR A 1 201 ? -47.486 -19.741 55.691 1.00 93.88 201 THR A CA 1
ATOM 1668 C C . THR A 1 201 ? -48.840 -20.188 56.234 1.00 93.88 201 THR A C 1
ATOM 1670 O O . THR A 1 201 ? -49.382 -19.539 57.127 1.00 93.88 201 THR A O 1
ATOM 1673 N N . ASP A 1 202 ? -49.368 -21.309 55.736 1.00 93.31 202 ASP A N 1
ATOM 1674 C CA . ASP A 1 202 ? -50.662 -21.857 56.180 1.00 93.31 202 ASP A CA 1
ATOM 1675 C C . ASP A 1 202 ? -50.714 -22.087 57.703 1.00 93.31 202 ASP A C 1
ATOM 1677 O O . ASP A 1 202 ? -51.763 -21.943 58.319 1.00 93.31 202 ASP A O 1
ATOM 1681 N N . GLU A 1 203 ? -49.566 -22.384 58.320 1.00 92.44 203 GLU A N 1
ATOM 1682 C CA . GLU A 1 203 ? -49.425 -22.597 59.766 1.00 92.44 203 GLU A CA 1
ATOM 1683 C C . GLU A 1 203 ? -49.462 -21.292 60.586 1.00 92.44 203 GLU A C 1
ATOM 1685 O O . GLU A 1 203 ? -49.938 -21.298 61.714 1.00 92.44 203 GLU A O 1
ATOM 1690 N N . ASN A 1 204 ? -48.973 -20.172 60.036 1.00 90.12 204 ASN A N 1
ATOM 1691 C CA . ASN A 1 204 ? -48.862 -18.869 60.720 1.00 90.12 204 ASN A CA 1
ATOM 1692 C C . ASN A 1 204 ? -49.966 -17.882 60.280 1.00 90.12 204 ASN A C 1
ATOM 1694 O O . ASN A 1 204 ? -49.857 -16.669 60.455 1.00 90.12 204 ASN A O 1
ATOM 1698 N N . LEU A 1 205 ? -51.008 -18.379 59.614 1.00 93.38 205 LEU A N 1
ATOM 1699 C CA . LEU A 1 205 ? -52.026 -17.533 58.999 1.00 93.38 205 LEU A CA 1
ATOM 1700 C C . LEU A 1 205 ? -52.936 -16.882 60.046 1.00 93.38 205 LEU A C 1
ATOM 1702 O O . LEU A 1 205 ? -53.120 -15.664 60.019 1.00 93.38 205 LEU A O 1
ATOM 1706 N N . ASP A 1 206 ? -53.470 -17.683 60.968 1.00 93.94 206 ASP A N 1
ATOM 1707 C CA . ASP A 1 206 ? -54.433 -17.222 61.972 1.00 93.94 206 ASP A CA 1
ATOM 1708 C C . ASP A 1 206 ? -53.785 -16.236 62.959 1.00 93.94 206 ASP A C 1
ATOM 1710 O O . ASP A 1 206 ? -54.332 -15.163 63.212 1.00 93.94 206 ASP A O 1
ATOM 1714 N N . GLU A 1 207 ? -52.565 -16.530 63.427 1.00 92.75 207 GLU A N 1
ATOM 1715 C CA . GLU A 1 207 ? -51.809 -15.656 64.339 1.00 92.75 207 GLU A CA 1
ATOM 1716 C C . GLU A 1 207 ? -51.517 -14.282 63.710 1.00 92.75 207 GLU A C 1
ATOM 1718 O O . GLU A 1 207 ? -51.705 -13.236 64.340 1.00 92.75 207 GLU A O 1
ATOM 1723 N N . LYS A 1 208 ? -51.099 -14.254 62.436 1.00 92.38 208 LYS A N 1
ATOM 1724 C CA . LYS A 1 208 ? -50.833 -12.996 61.719 1.00 92.38 208 LYS A CA 1
ATOM 1725 C C . LYS A 1 208 ? -52.102 -12.213 61.403 1.00 92.38 208 LYS A C 1
ATOM 1727 O O . LYS A 1 208 ? -52.043 -10.983 61.327 1.00 92.38 208 LYS A O 1
ATOM 1732 N N . LEU A 1 209 ? -53.234 -12.891 61.221 1.00 91.88 209 LEU A N 1
ATOM 1733 C CA . LEU A 1 209 ? -54.522 -12.242 60.997 1.00 91.88 209 LEU A CA 1
ATOM 1734 C C . LEU A 1 209 ? -54.976 -11.475 62.246 1.00 91.88 209 LEU A C 1
ATOM 1736 O O . LEU A 1 209 ? -55.397 -10.322 62.131 1.00 91.88 209 LEU A O 1
ATOM 1740 N N . GLU A 1 210 ? -54.840 -12.077 63.427 1.00 91.31 210 GLU A N 1
ATOM 1741 C CA . GLU A 1 210 ? -55.134 -11.412 64.701 1.00 91.31 210 GLU A CA 1
ATOM 1742 C C . GLU A 1 210 ? -54.202 -10.214 64.942 1.00 91.31 210 GLU A C 1
ATOM 1744 O O . GLU A 1 210 ? -54.682 -9.110 65.210 1.00 91.31 210 GLU A O 1
ATOM 1749 N N . GLU A 1 211 ? -52.888 -10.377 64.732 1.00 90.50 211 GLU A N 1
ATOM 1750 C CA . GLU A 1 211 ? -51.902 -9.291 64.873 1.00 90.50 211 GLU A CA 1
ATOM 1751 C C . GLU A 1 211 ? -52.227 -8.086 63.973 1.00 90.50 211 GLU A C 1
ATOM 1753 O O . GLU A 1 211 ? -52.127 -6.933 64.409 1.00 90.50 211 GLU A O 1
ATOM 1758 N N . ALA A 1 212 ? -52.643 -8.341 62.728 1.00 89.62 212 ALA A N 1
ATOM 1759 C CA . ALA A 1 212 ? -53.023 -7.302 61.775 1.00 89.62 212 ALA A CA 1
ATOM 1760 C C . ALA A 1 212 ? -54.340 -6.599 62.153 1.00 89.62 212 ALA A C 1
ATOM 1762 O O . ALA A 1 212 ? -54.484 -5.396 61.924 1.00 89.62 212 ALA A O 1
ATOM 1763 N N . LEU A 1 213 ? -55.299 -7.323 62.741 1.00 88.44 213 LEU A N 1
ATOM 1764 C CA . LEU A 1 213 ? -56.552 -6.748 63.243 1.00 88.44 213 LEU A CA 1
ATOM 1765 C C . LEU A 1 213 ? -56.352 -5.926 64.520 1.00 88.44 213 LEU A C 1
ATOM 1767 O O . LEU A 1 213 ? -57.152 -5.028 64.803 1.00 88.44 213 LEU A O 1
ATOM 1771 N N . ASP A 1 214 ? -55.347 -6.253 65.327 1.00 88.44 214 ASP A N 1
ATOM 1772 C CA . ASP A 1 214 ? -55.010 -5.524 66.549 1.00 88.44 214 ASP A CA 1
ATOM 1773 C C . ASP A 1 214 ? -54.163 -4.277 66.281 1.00 88.44 214 ASP A C 1
ATOM 1775 O O . ASP A 1 214 ? -54.363 -3.261 66.951 1.00 88.44 214 ASP A O 1
ATOM 1779 N N . ASN A 1 215 ? -53.286 -4.313 65.271 1.00 86.31 215 ASN A N 1
ATOM 1780 C CA . ASN A 1 215 ? -52.361 -3.227 64.944 1.00 86.31 215 ASN A CA 1
ATOM 1781 C C . ASN A 1 215 ? -52.655 -2.605 63.562 1.00 86.31 215 ASN A C 1
ATOM 1783 O O . ASN A 1 215 ? -51.975 -2.921 62.582 1.00 86.31 215 ASN A O 1
ATOM 1787 N N . PRO A 1 216 ? -53.631 -1.682 63.448 1.00 85.31 216 PRO A N 1
ATOM 1788 C CA . PRO A 1 216 ? -53.885 -0.968 62.200 1.00 85.31 216 PRO A CA 1
ATOM 1789 C C . PRO A 1 216 ? -52.719 -0.028 61.848 1.00 85.31 216 PRO A C 1
ATOM 1791 O O . PRO A 1 216 ? -52.396 0.898 62.593 1.00 85.31 216 PRO A O 1
ATOM 1794 N N . VAL A 1 217 ? -52.109 -0.224 60.677 1.00 84.50 217 VAL A N 1
ATOM 1795 C CA . VAL A 1 217 ? -51.015 0.622 60.170 1.00 84.50 217 VAL A CA 1
ATOM 1796 C C . VAL A 1 217 ? -51.563 1.676 59.208 1.00 84.50 217 VAL A C 1
ATOM 1798 O O . VAL A 1 217 ? -52.262 1.349 58.251 1.00 84.50 217 VAL A O 1
ATOM 1801 N N . VAL A 1 218 ? -51.221 2.949 59.436 1.00 85.62 218 VAL A N 1
ATOM 1802 C CA . VAL A 1 218 ? -51.616 4.074 58.573 1.00 85.62 218 VAL A CA 1
ATOM 1803 C C . VAL A 1 218 ? -50.413 4.561 57.774 1.00 85.62 218 VAL A C 1
ATOM 1805 O O . VAL A 1 218 ? -49.403 4.966 58.345 1.00 85.62 218 VAL A O 1
ATOM 1808 N N . TYR A 1 219 ? -50.533 4.536 56.447 1.00 87.38 219 TYR A N 1
ATOM 1809 C CA . TYR A 1 219 ? -49.503 5.032 55.525 1.00 87.38 219 TYR A CA 1
ATOM 1810 C C . TYR A 1 219 ? -49.731 6.482 55.083 1.00 87.38 219 TYR A C 1
ATOM 1812 O O . TYR A 1 219 ? -48.940 7.009 54.304 1.00 87.38 219 TYR A O 1
ATOM 1820 N N . ASP A 1 220 ? -50.795 7.129 55.560 1.00 87.12 220 ASP A N 1
ATOM 1821 C CA . ASP A 1 220 ? -51.131 8.499 55.189 1.00 87.12 220 ASP A CA 1
ATOM 1822 C C . ASP A 1 220 ? -50.123 9.489 55.796 1.00 87.12 220 ASP A C 1
ATOM 1824 O O . ASP A 1 220 ? -49.914 9.550 57.013 1.00 87.12 220 ASP A O 1
ATOM 1828 N N . TYR A 1 221 ? -49.510 10.303 54.938 1.00 88.81 221 TYR A N 1
ATOM 1829 C CA . TYR A 1 221 ? -48.697 11.446 55.338 1.00 88.81 221 TYR A CA 1
ATOM 1830 C C . TYR A 1 221 ? -48.862 12.600 54.346 1.00 88.81 221 TYR A C 1
ATOM 1832 O O . TYR A 1 221 ? -49.023 12.390 53.144 1.00 88.81 221 TYR A O 1
ATOM 1840 N N . ALA A 1 222 ? -48.807 13.830 54.850 1.00 86.25 222 ALA A N 1
ATOM 1841 C CA . ALA A 1 222 ? -48.761 15.036 54.029 1.00 86.25 222 ALA A CA 1
ATOM 1842 C C . ALA A 1 222 ? -47.305 15.449 53.770 1.00 86.25 222 ALA A C 1
ATOM 1844 O O . ALA A 1 222 ? -46.421 15.158 54.580 1.00 86.25 222 ALA A O 1
ATOM 1845 N N . ILE A 1 223 ? -47.052 16.117 52.642 1.00 90.62 223 ILE A N 1
ATOM 1846 C CA . ILE A 1 223 ? -45.734 16.650 52.280 1.00 90.62 223 ILE A CA 1
ATOM 1847 C C . ILE A 1 223 ? -45.864 18.148 52.018 1.00 90.62 223 ILE A C 1
ATOM 1849 O O . ILE A 1 223 ? -46.711 18.567 51.231 1.00 90.62 223 ILE A O 1
ATOM 1853 N N . ASP A 1 224 ? -44.988 18.935 52.630 1.00 90.50 224 ASP A N 1
ATOM 1854 C CA . ASP A 1 224 ? -44.907 20.372 52.382 1.00 90.50 224 ASP A CA 1
ATOM 1855 C C . ASP A 1 224 ? -44.157 20.701 51.086 1.00 90.50 224 ASP A C 1
ATOM 1857 O O . ASP A 1 224 ? -43.375 19.907 50.565 1.00 90.50 224 ASP A O 1
ATOM 1861 N N . LEU A 1 225 ? -44.274 21.948 50.620 1.00 90.19 225 LEU A N 1
ATOM 1862 C CA . LEU A 1 225 ? -43.454 22.479 49.520 1.00 90.19 225 LEU A CA 1
ATOM 1863 C C . LEU A 1 225 ? -41.939 22.424 49.811 1.00 90.19 225 LEU A C 1
ATOM 1865 O O . LEU A 1 225 ? -41.133 22.454 48.885 1.00 90.19 225 LEU A O 1
ATOM 1869 N N . GLN A 1 226 ? -41.551 22.328 51.087 1.00 88.44 226 GLN A N 1
ATOM 1870 C CA . GLN A 1 226 ? -40.164 22.148 51.538 1.00 88.44 226 GLN A CA 1
ATOM 1871 C C . GLN A 1 226 ? -39.732 20.670 51.614 1.00 88.44 226 GLN A C 1
ATOM 1873 O O . GLN A 1 226 ? -38.576 20.389 51.915 1.00 88.44 226 GLN A O 1
ATOM 1878 N N . GLY A 1 227 ? -40.636 19.719 51.348 1.00 89.25 227 GLY A N 1
ATOM 1879 C CA . GLY A 1 227 ? -40.360 18.279 51.379 1.00 89.25 227 GLY A CA 1
ATOM 1880 C C . GLY A 1 227 ? -40.469 17.616 52.758 1.00 89.25 227 GLY A C 1
ATOM 1881 O O . GLY A 1 227 ? -40.191 16.421 52.875 1.00 89.25 227 GLY A O 1
ATOM 1882 N N . ASN A 1 228 ? -40.890 18.349 53.794 1.00 90.88 228 ASN A N 1
ATOM 1883 C CA . ASN A 1 228 ? -41.101 17.801 55.138 1.00 90.88 228 ASN A CA 1
ATOM 1884 C C . ASN A 1 228 ? -42.358 16.921 55.171 1.00 90.88 228 ASN A C 1
ATOM 1886 O O . ASN A 1 228 ? -43.381 17.293 54.598 1.00 90.88 228 ASN A O 1
ATOM 1890 N N . ARG A 1 229 ? -42.279 15.757 55.833 1.00 90.56 229 ARG A N 1
ATOM 1891 C CA . ARG A 1 229 ? -43.378 14.779 55.924 1.00 90.56 229 ARG A CA 1
ATOM 1892 C C . ARG A 1 229 ? -44.087 14.864 57.276 1.00 90.56 229 ARG A C 1
ATOM 1894 O O . ARG A 1 229 ? -43.429 14.762 58.309 1.00 90.56 229 ARG A O 1
ATOM 1901 N N . TYR A 1 230 ? -45.415 14.960 57.259 1.00 87.44 230 TYR A N 1
ATOM 1902 C CA . TYR A 1 230 ? -46.276 14.985 58.447 1.00 87.44 230 TYR A CA 1
ATOM 1903 C C . TYR A 1 230 ? -47.176 13.750 58.478 1.00 87.44 230 TYR A C 1
ATOM 1905 O O . TYR A 1 230 ? -48.062 13.605 57.638 1.00 87.44 230 TYR A O 1
ATOM 1913 N N . TYR A 1 231 ? -46.952 12.866 59.448 1.00 84.88 231 TYR A N 1
ATOM 1914 C CA . TYR A 1 231 ? -47.664 11.590 59.576 1.00 84.88 231 TYR A CA 1
ATOM 1915 C C . TYR A 1 231 ? -48.946 11.727 60.409 1.00 84.88 231 TYR A C 1
ATOM 1917 O O . TYR A 1 231 ? -48.988 12.508 61.363 1.00 84.88 231 TYR A O 1
ATOM 1925 N N . VAL A 1 232 ? -49.989 10.960 60.066 1.00 79.50 232 VAL A N 1
ATOM 1926 C CA . VAL A 1 232 ? -51.156 10.773 60.949 1.00 79.50 232 VAL A CA 1
ATOM 1927 C C . VAL A 1 232 ? -50.713 9.930 62.159 1.00 79.50 232 VAL A C 1
ATOM 1929 O O . VAL A 1 232 ? -50.005 8.941 61.963 1.00 79.50 232 VAL A O 1
ATOM 1932 N N . PRO A 1 233 ? -51.110 10.254 63.404 1.00 78.19 233 PRO A N 1
ATOM 1933 C CA . PRO A 1 233 ? -50.893 9.348 64.531 1.00 78.19 233 PRO A CA 1
ATOM 1934 C C . PRO A 1 233 ? -51.673 8.034 64.353 1.00 78.19 233 PRO A C 1
ATOM 1936 O O . PRO A 1 233 ? -52.749 8.012 63.755 1.00 78.19 233 PRO A O 1
ATOM 1939 N N . VAL A 1 234 ? -51.129 6.938 64.889 1.00 74.56 234 VAL A N 1
ATOM 1940 C CA . VAL A 1 234 ? -51.720 5.594 64.777 1.00 74.56 234 VAL A CA 1
ATOM 1941 C C . VAL A 1 234 ? -53.105 5.566 65.450 1.00 74.56 234 VAL A C 1
ATOM 1943 O O . VAL A 1 234 ? -53.234 6.053 66.575 1.00 74.56 234 VAL A O 1
ATOM 1946 N N . PRO A 1 235 ? -54.147 5.027 64.790 1.00 72.94 235 PRO A N 1
ATOM 1947 C CA . PRO A 1 235 ? -55.490 4.977 65.350 1.00 72.94 235 PRO A CA 1
ATOM 1948 C C . PRO A 1 235 ? -55.581 3.926 66.463 1.00 72.94 235 PRO A C 1
ATOM 1950 O O . PRO A 1 235 ? -55.204 2.772 66.279 1.00 72.94 235 PRO A O 1
ATOM 1953 N N . GLU A 1 236 ? -56.123 4.313 67.617 1.00 69.62 236 GLU A N 1
ATOM 1954 C CA . GLU A 1 236 ? -56.373 3.391 68.729 1.00 69.62 236 GLU A CA 1
ATOM 1955 C C . GLU A 1 236 ? -57.653 2.571 68.477 1.00 69.62 236 GLU A C 1
ATOM 1957 O O . GLU A 1 236 ? -58.728 3.135 68.258 1.00 69.62 236 GLU A O 1
ATOM 1962 N N . LYS A 1 237 ? -57.556 1.232 68.533 1.00 65.62 237 LYS A N 1
ATOM 1963 C CA . LYS A 1 237 ? -58.671 0.294 68.269 1.00 65.62 237 LYS A CA 1
ATOM 1964 C C . LYS A 1 237 ? -59.845 0.449 69.245 1.00 65.62 237 LYS A C 1
ATOM 1966 O O . LYS A 1 237 ? -60.999 0.309 68.846 1.00 65.62 237 LYS A O 1
ATOM 1971 N N . TYR A 1 238 ? -59.563 0.765 70.511 1.00 65.19 238 TYR A N 1
ATOM 1972 C CA . TYR A 1 238 ? -60.580 0.973 71.544 1.00 65.19 238 TYR A CA 1
ATOM 1973 C C . TYR A 1 238 ? -60.384 2.325 72.227 1.00 65.19 238 TYR A C 1
ATOM 1975 O O . TYR A 1 238 ? -59.479 2.496 73.042 1.00 65.19 238 TYR A O 1
ATOM 1983 N N . ILE A 1 239 ? -61.280 3.271 71.947 1.00 64.00 239 ILE A N 1
ATOM 1984 C CA . ILE A 1 239 ? -61.330 4.550 72.658 1.00 64.00 239 ILE A CA 1
ATOM 1985 C C . ILE A 1 239 ? -61.948 4.282 74.035 1.00 64.00 239 ILE A C 1
ATOM 1987 O O . ILE A 1 239 ? -63.133 3.965 74.141 1.00 64.00 239 ILE A O 1
ATOM 1991 N N . LYS A 1 240 ? -61.157 4.367 75.108 1.00 56.03 240 LYS A N 1
ATOM 1992 C CA . LYS A 1 240 ? -61.676 4.210 76.476 1.00 56.03 240 LYS A CA 1
ATOM 1993 C C . LYS A 1 240 ? -62.467 5.467 76.870 1.00 56.03 240 LYS A C 1
ATOM 1995 O O . LYS A 1 240 ? -61.865 6.485 77.197 1.00 56.03 240 LYS A O 1
ATOM 2000 N N . GLY A 1 241 ? -63.802 5.403 76.850 1.00 67.50 241 GLY A N 1
ATOM 2001 C CA . GLY A 1 241 ? -64.691 6.485 77.310 1.00 67.50 241 GLY A CA 1
ATOM 2002 C C . GLY A 1 241 ? -65.922 6.719 76.424 1.00 67.50 241 GLY A C 1
ATOM 2003 O O . GLY A 1 241 ? -66.258 5.898 75.576 1.00 67.50 241 GLY A O 1
ATOM 2004 N N . THR A 1 242 ? -66.615 7.844 76.634 1.00 65.19 242 THR A N 1
ATOM 2005 C CA . THR A 1 242 ? -67.763 8.272 75.811 1.00 65.19 242 THR A CA 1
ATOM 2006 C C . THR A 1 242 ? -67.309 8.530 74.367 1.00 65.19 242 THR A C 1
ATOM 2008 O O . THR A 1 242 ? -66.301 9.220 74.190 1.00 65.19 242 THR A O 1
ATOM 2011 N N . PRO A 1 243 ? -68.025 8.030 73.336 1.00 58.72 243 PRO A N 1
ATOM 2012 C CA . PRO A 1 243 ? -67.605 8.175 71.947 1.00 58.72 243 PRO A CA 1
ATOM 2013 C C . PRO A 1 243 ? -67.337 9.649 71.602 1.00 58.72 243 PRO A C 1
ATOM 2015 O O . PRO A 1 243 ? -68.206 10.497 71.839 1.00 58.72 243 PRO A O 1
ATOM 2018 N N . PRO A 1 244 ? -66.156 9.992 71.057 1.00 61.78 244 PRO A N 1
ATOM 2019 C CA . PRO A 1 244 ? -65.862 11.365 70.691 1.00 61.78 244 PRO A CA 1
ATOM 2020 C C . PRO A 1 244 ? -66.782 11.809 69.550 1.00 61.78 244 PRO A C 1
ATOM 2022 O O . PRO A 1 244 ? -66.960 11.114 68.550 1.00 61.78 244 PRO A O 1
ATOM 2025 N N . ARG A 1 245 ? -67.371 13.000 69.698 1.00 61.34 245 ARG A N 1
ATOM 2026 C CA . ARG A 1 245 ? -68.159 13.661 68.650 1.00 61.34 245 ARG A CA 1
ATOM 2027 C C . ARG A 1 245 ? -67.275 13.822 67.411 1.00 61.34 245 ARG A C 1
ATOM 2029 O O . ARG A 1 245 ? -66.193 14.393 67.524 1.00 61.34 245 ARG A O 1
ATOM 2036 N N . GLN A 1 246 ? -67.734 13.332 66.260 1.00 53.06 246 GLN A N 1
ATOM 2037 C CA . GLN A 1 246 ? -67.000 13.357 64.993 1.00 53.06 246 GLN A CA 1
ATOM 2038 C C . GLN A 1 246 ? -66.580 14.798 64.649 1.00 53.06 246 GLN A C 1
ATOM 2040 O O . GLN A 1 246 ? -67.395 15.618 64.227 1.00 53.06 246 GLN A O 1
ATOM 2045 N N . LYS A 1 247 ? -65.311 15.132 64.896 1.00 55.62 247 LYS A N 1
ATOM 2046 C CA . LYS A 1 247 ? -64.645 16.318 64.347 1.00 55.62 247 LYS A CA 1
ATOM 2047 C C . LYS A 1 247 ? -63.963 15.863 63.050 1.00 55.62 247 LYS A C 1
ATOM 2049 O O . LYS A 1 247 ? -63.604 14.693 62.959 1.00 55.62 247 LYS A O 1
ATOM 2054 N N . GLY A 1 248 ? -63.894 16.732 62.037 1.00 57.34 248 GLY A N 1
ATOM 2055 C CA . GLY A 1 248 ? -63.367 16.422 60.695 1.00 57.34 248 GLY A CA 1
ATOM 2056 C C . GLY A 1 248 ? -61.928 15.881 60.681 1.00 57.34 248 GLY A C 1
ATOM 2057 O O . GLY A 1 248 ? -61.360 15.571 61.729 1.00 57.34 248 GLY A O 1
ATOM 2058 N N . ARG A 1 249 ? -61.308 15.745 59.497 1.00 55.75 249 ARG A N 1
ATOM 2059 C CA . ARG A 1 249 ? -59.938 15.205 59.420 1.00 55.75 249 ARG A CA 1
ATOM 2060 C C . ARG A 1 249 ? -59.000 16.108 60.226 1.00 55.75 249 ARG A C 1
ATOM 2062 O O . ARG A 1 249 ? -59.149 17.323 60.232 1.00 55.75 249 ARG A O 1
ATOM 2069 N N . MET A 1 250 ? -58.023 15.519 60.912 1.00 51.25 250 MET A N 1
ATOM 2070 C CA . MET A 1 250 ? -57.160 16.243 61.859 1.00 51.25 250 MET A CA 1
ATOM 2071 C C . MET A 1 250 ? -56.404 17.427 61.220 1.00 51.25 250 MET A C 1
ATOM 2073 O O . MET A 1 250 ? -56.136 18.421 61.888 1.00 51.25 250 MET A O 1
ATOM 2077 N N . TYR A 1 251 ? -56.138 17.345 59.913 1.00 52.78 251 TYR A N 1
ATOM 2078 C CA . TYR A 1 251 ? -55.500 18.386 59.098 1.00 52.78 251 TYR A CA 1
ATOM 2079 C C . TYR A 1 251 ? -56.399 19.584 58.780 1.00 52.78 251 TYR A C 1
ATOM 2081 O O . TYR A 1 251 ? -55.895 20.663 58.478 1.00 52.78 251 TYR A O 1
ATOM 2089 N N . ASP A 1 252 ? -57.716 19.420 58.903 1.00 52.88 252 ASP A N 1
ATOM 2090 C CA . ASP A 1 252 ? -58.683 20.501 58.708 1.00 52.88 252 ASP A CA 1
ATOM 2091 C C . ASP A 1 252 ? -58.693 21.462 59.917 1.00 52.88 252 ASP A C 1
ATOM 2093 O O . ASP A 1 252 ? -59.227 22.564 59.830 1.00 52.88 252 ASP A O 1
ATOM 2097 N N . ILE A 1 253 ? -58.099 21.054 61.052 1.00 48.47 253 ILE A N 1
ATOM 2098 C CA . ILE A 1 253 ? -58.048 21.825 62.309 1.00 48.47 253 ILE A CA 1
ATOM 2099 C C . ILE A 1 253 ? -56.680 22.508 62.504 1.00 48.47 253 ILE A C 1
ATOM 2101 O O . ILE A 1 253 ? -56.615 23.572 63.118 1.00 48.47 253 ILE A O 1
ATOM 2105 N N . THR A 1 254 ? -55.584 21.941 61.983 1.00 45.91 254 THR A N 1
ATOM 2106 C CA . THR A 1 254 ? -54.216 22.471 62.174 1.00 45.91 254 THR A CA 1
ATOM 2107 C C . THR A 1 254 ? -53.765 23.493 61.137 1.00 45.91 254 THR A C 1
ATOM 2109 O O . THR A 1 254 ? -52.824 24.236 61.410 1.00 45.91 254 THR A O 1
ATOM 2112 N N . LEU A 1 255 ? -54.460 23.636 60.007 1.00 48.88 255 LEU A N 1
ATOM 2113 C CA . LEU A 1 255 ? -54.331 24.829 59.165 1.00 48.88 255 LEU A CA 1
ATOM 2114 C C . LEU A 1 255 ? -55.304 25.903 59.655 1.00 48.88 255 LEU A C 1
ATOM 2116 O O . LEU A 1 255 ? -56.196 26.350 58.936 1.00 48.88 255 LEU A O 1
ATOM 2120 N N . GLY A 1 256 ? -55.134 26.303 60.917 1.00 40.00 256 GLY A N 1
ATOM 2121 C CA . GLY A 1 256 ? -55.774 27.496 61.445 1.00 40.00 256 GLY A CA 1
ATOM 2122 C C . GLY A 1 256 ? -55.507 28.678 60.514 1.00 40.00 256 GLY A C 1
ATOM 2123 O O . GLY A 1 256 ? -54.419 28.824 59.951 1.00 40.00 256 GLY A O 1
ATOM 2124 N N . THR A 1 257 ? -56.519 29.525 60.374 1.00 43.56 257 THR A N 1
ATOM 2125 C CA . THR A 1 257 ? -56.605 30.763 59.582 1.00 43.56 257 THR A CA 1
ATOM 2126 C C . THR A 1 257 ? -55.366 31.680 59.662 1.00 43.56 257 THR A C 1
ATOM 2128 O O . THR A 1 257 ? -55.187 32.568 58.834 1.00 43.56 257 THR A O 1
ATOM 2131 N N . GLU A 1 258 ? -54.472 31.453 60.622 1.00 45.50 258 GLU A N 1
ATOM 2132 C CA . GLU A 1 258 ? -53.247 32.214 60.872 1.00 45.50 258 GLU A CA 1
ATOM 2133 C C . GLU A 1 258 ? -52.112 31.958 59.869 1.00 45.50 258 GLU A C 1
ATOM 2135 O O . GLU A 1 258 ? -51.221 32.796 59.730 1.00 45.50 258 GLU A O 1
ATOM 2140 N N . HIS A 1 259 ? -52.134 30.850 59.120 1.00 43.22 259 HIS A N 1
ATOM 2141 C CA . HIS A 1 259 ? -51.108 30.608 58.094 1.00 43.22 259 HIS A CA 1
ATOM 2142 C C . HIS A 1 259 ? -51.301 31.473 56.835 1.00 43.22 259 HIS A C 1
ATOM 2144 O O . HIS A 1 259 ? -50.329 31.780 56.144 1.00 43.22 259 HIS A O 1
ATOM 2150 N N . TYR A 1 260 ? -52.532 31.921 56.563 1.00 47.19 260 TYR A N 1
ATOM 2151 C CA . TYR A 1 260 ? -52.855 32.759 55.403 1.00 47.19 260 TYR A CA 1
ATOM 2152 C C . TYR A 1 260 ? -52.644 34.261 55.653 1.00 47.19 260 TYR A C 1
ATOM 2154 O O . TYR A 1 260 ? -52.527 35.017 54.693 1.00 47.19 260 TYR A O 1
ATOM 2162 N N . SER A 1 261 ? -52.534 34.712 56.910 1.00 44.44 261 SER A N 1
ATOM 2163 C CA . SER A 1 261 ? -52.338 36.135 57.245 1.00 44.44 261 SER A CA 1
ATOM 2164 C C . SER A 1 261 ? -50.881 36.611 57.154 1.00 44.44 261 SER A C 1
ATOM 2166 O O . SER A 1 261 ? -50.633 37.815 57.155 1.00 44.44 261 SER A O 1
ATOM 2168 N N . LYS A 1 262 ? -49.910 35.691 57.032 1.00 46.81 262 LYS A N 1
ATOM 2169 C CA . LYS A 1 262 ? -48.479 36.000 56.817 1.00 46.81 262 LYS A CA 1
ATOM 2170 C C . LYS A 1 262 ? -48.045 35.965 55.349 1.00 46.81 262 LYS A C 1
ATOM 2172 O O . LYS A 1 262 ? -46.875 36.215 55.057 1.00 46.81 262 LYS A O 1
ATOM 2177 N N . LEU A 1 263 ? -48.957 35.682 54.420 1.00 43.59 263 LEU A N 1
ATOM 2178 C CA . LEU A 1 263 ? -48.683 35.842 52.996 1.00 43.59 263 LEU A CA 1
ATOM 2179 C C . LEU A 1 263 ? -48.783 37.332 52.656 1.00 43.59 263 LEU A C 1
ATOM 2181 O O . LEU A 1 263 ? -49.866 37.910 52.614 1.00 43.59 263 LEU A O 1
ATOM 2185 N N . VAL A 1 264 ? -47.620 37.956 52.459 1.00 45.59 264 VAL A N 1
ATOM 2186 C CA . VAL A 1 264 ? -47.477 39.309 51.903 1.00 45.59 264 VAL A CA 1
ATOM 2187 C C . VAL A 1 264 ? -48.353 39.422 50.644 1.00 45.59 264 VAL A C 1
ATOM 2189 O O . VAL A 1 264 ? -48.346 38.482 49.841 1.00 45.59 264 VAL A O 1
ATOM 2192 N N . PRO A 1 265 ? -49.101 40.525 50.431 1.00 40.38 265 PRO A N 1
ATOM 2193 C CA . PRO A 1 265 ? -49.898 40.677 49.223 1.00 40.38 265 PRO A CA 1
ATOM 2194 C C . PRO A 1 265 ? -48.976 40.615 48.005 1.00 40.38 265 PRO A C 1
ATOM 2196 O O . PRO A 1 265 ? -48.042 41.403 47.864 1.00 40.38 265 PRO A O 1
ATOM 2199 N N . PHE A 1 266 ? -49.238 39.639 47.141 1.00 38.66 266 PHE A N 1
ATOM 2200 C CA . PHE A 1 266 ? -48.578 39.482 45.856 1.00 38.66 266 PHE A CA 1
ATOM 2201 C C . PHE A 1 266 ? -48.910 40.705 44.989 1.00 38.66 266 PHE A C 1
ATOM 2203 O O . PHE A 1 266 ? -49.997 40.795 44.419 1.00 38.66 266 PHE A O 1
ATOM 2210 N N . SER A 1 267 ? -47.985 41.666 44.913 1.00 40.38 267 SER A N 1
ATOM 2211 C CA . SER A 1 267 ? -47.991 42.683 43.865 1.00 40.38 267 SER A CA 1
ATOM 2212 C C . SER A 1 267 ? -47.625 41.990 42.559 1.00 40.38 267 SER A C 1
ATOM 2214 O O . SER A 1 267 ? -46.500 41.515 42.390 1.00 40.38 267 SER A O 1
ATOM 2216 N N . ALA A 1 268 ? -48.594 41.902 41.656 1.00 46.78 268 ALA A N 1
ATOM 2217 C CA . ALA A 1 268 ? -48.344 41.500 40.290 1.00 46.78 268 ALA A CA 1
ATOM 2218 C C . ALA A 1 268 ? -47.476 42.573 39.634 1.00 46.78 268 ALA A C 1
ATOM 2220 O O . ALA A 1 268 ? -47.980 43.653 39.360 1.00 46.78 268 ALA A O 1
ATOM 2221 N N . ASP A 1 269 ? -46.202 42.274 39.392 1.00 36.66 269 ASP A N 1
ATOM 2222 C CA . ASP A 1 269 ? -45.467 42.929 38.322 1.00 36.66 269 ASP A CA 1
ATOM 2223 C C . ASP A 1 269 ? -44.364 42.046 37.737 1.00 36.66 269 ASP A C 1
ATOM 2225 O O . ASP A 1 269 ? -43.858 41.096 38.330 1.00 36.66 269 ASP A O 1
ATOM 2229 N N . SER A 1 270 ? -44.118 42.367 36.475 1.00 47.00 270 SER A N 1
ATOM 2230 C CA . SER A 1 270 ? -43.558 41.593 35.377 1.00 47.00 270 SER A CA 1
ATOM 2231 C C . SER A 1 270 ? -42.222 40.865 35.585 1.00 47.00 270 SER A C 1
ATOM 2233 O O . SER A 1 270 ? -41.359 41.281 36.350 1.00 47.00 270 SER A O 1
ATOM 2235 N N . SER A 1 271 ? -42.030 39.880 34.694 1.00 46.88 271 SER A N 1
ATOM 2236 C CA . SER A 1 271 ? -40.772 39.300 34.188 1.00 46.88 271 SER A CA 1
ATOM 2237 C C . SER A 1 271 ? -40.338 37.944 34.769 1.00 46.88 271 SER A C 1
ATOM 2239 O O . SER A 1 271 ? -39.628 37.835 35.762 1.00 46.88 271 SER A O 1
ATOM 2241 N N . ARG A 1 272 ? -40.689 36.857 34.061 1.00 37.03 272 ARG A N 1
ATOM 2242 C CA . ARG A 1 272 ? -39.904 35.610 34.107 1.00 37.03 272 ARG A CA 1
ATOM 2243 C C . ARG A 1 272 ? -40.004 34.825 32.800 1.00 37.03 272 ARG A C 1
ATOM 2245 O O . ARG A 1 272 ? -40.663 33.796 32.702 1.00 37.03 272 ARG A O 1
ATOM 2252 N N . SER A 1 273 ? -39.312 35.328 31.785 1.00 42.81 273 SER A N 1
ATOM 2253 C CA . SER A 1 273 ? -39.025 34.643 30.520 1.00 42.81 273 SER A CA 1
ATOM 2254 C C . SER A 1 273 ? -37.667 33.916 30.527 1.00 42.81 273 SER A C 1
ATOM 2256 O O . SER A 1 273 ? -37.096 33.701 29.468 1.00 42.81 273 SER A O 1
ATOM 2258 N N . THR A 1 274 ? -37.120 33.524 31.686 1.00 46.97 274 THR A N 1
ATOM 2259 C CA . THR A 1 274 ? -35.702 33.099 31.781 1.00 46.97 274 THR A CA 1
ATOM 2260 C C . THR A 1 274 ? -35.425 31.773 32.500 1.00 46.97 274 THR A C 1
ATOM 2262 O O . THR A 1 274 ? -34.286 31.522 32.862 1.00 46.97 274 THR A O 1
ATOM 2265 N N . GLN A 1 275 ? -36.404 30.879 32.699 1.00 40.97 275 GLN A N 1
ATOM 2266 C CA . GLN A 1 275 ? -36.143 29.593 33.393 1.00 40.97 275 GLN A CA 1
ATOM 2267 C C . GLN A 1 275 ? -36.590 28.317 32.665 1.00 40.97 275 GLN A C 1
ATOM 2269 O O . GLN A 1 275 ? -36.539 27.233 33.239 1.00 40.97 275 GLN A O 1
ATOM 2274 N N . LYS A 1 276 ? -37.002 28.406 31.395 1.00 41.47 276 LYS A N 1
ATOM 2275 C CA . LYS A 1 276 ? -37.367 27.218 30.598 1.00 41.47 276 LYS A CA 1
ATOM 2276 C C . LYS A 1 276 ? -36.201 26.574 29.833 1.00 41.47 276 LYS A C 1
ATOM 2278 O O . LYS A 1 276 ? -36.391 25.492 29.287 1.00 41.47 276 LYS A O 1
ATOM 2283 N N . GLU A 1 277 ? -35.019 27.187 29.816 1.00 45.06 277 GLU A N 1
ATOM 2284 C CA . GLU A 1 277 ? -33.863 26.694 29.046 1.00 45.06 277 GLU A CA 1
ATOM 2285 C C . GLU A 1 277 ? -33.058 25.610 29.801 1.00 45.06 277 GLU A C 1
ATOM 2287 O O . GLU A 1 277 ? -32.628 24.628 29.197 1.00 45.06 277 GLU A O 1
ATOM 2292 N N . ASP A 1 278 ? -32.951 25.683 31.134 1.00 41.66 278 ASP A N 1
ATOM 2293 C CA . ASP A 1 278 ? -32.010 24.832 31.891 1.00 41.66 278 ASP A CA 1
ATOM 2294 C C . ASP A 1 278 ? -32.479 23.385 32.127 1.00 41.66 278 ASP A C 1
ATOM 2296 O O . ASP A 1 278 ? -31.675 22.501 32.430 1.00 41.66 278 ASP A O 1
ATOM 2300 N N . PHE A 1 279 ? -33.772 23.092 31.963 1.00 41.31 279 PHE A N 1
ATOM 2301 C CA . PHE A 1 279 ? -34.300 21.742 32.214 1.00 41.31 279 PHE A CA 1
ATOM 2302 C C . PHE A 1 279 ? -34.132 20.781 31.029 1.00 41.31 279 PHE A C 1
ATOM 2304 O O . PHE A 1 279 ? -34.230 19.567 31.210 1.00 41.31 279 PHE A O 1
ATOM 2311 N N . LYS A 1 280 ? -33.851 21.289 29.820 1.00 45.06 280 LYS A N 1
ATOM 2312 C CA . LYS A 1 280 ? -33.683 20.446 28.622 1.00 45.06 280 LYS A CA 1
ATOM 2313 C C . LYS A 1 280 ? -32.265 19.901 28.440 1.00 45.06 280 LYS A C 1
ATOM 2315 O O . LYS A 1 280 ? -32.113 18.859 27.811 1.00 45.06 280 LYS A O 1
ATOM 2320 N N . GLN A 1 281 ? -31.240 20.538 29.010 1.00 47.47 281 GLN A N 1
ATOM 2321 C CA . GLN A 1 281 ? -29.845 20.126 28.789 1.00 47.47 281 GLN A CA 1
ATOM 2322 C C . GLN A 1 281 ? -29.380 18.967 29.691 1.00 47.47 281 GLN A C 1
ATOM 2324 O O . GLN A 1 281 ? -28.438 18.265 29.339 1.00 47.47 281 GLN A O 1
ATOM 2329 N N . LYS A 1 282 ? -30.067 18.684 30.809 1.00 44.84 282 LYS A N 1
ATOM 2330 C CA . LYS A 1 282 ? -29.680 17.600 31.738 1.00 44.84 282 LYS A CA 1
ATOM 2331 C C . LYS A 1 282 ? -30.181 16.196 31.377 1.00 44.84 282 LYS A C 1
ATOM 2333 O O . LYS A 1 282 ? -29.763 15.244 32.021 1.00 44.84 282 LYS A O 1
ATOM 2338 N N . GLN A 1 283 ? -31.035 16.040 30.363 1.00 47.00 283 GLN A N 1
ATOM 2339 C CA . GLN A 1 283 ? -31.532 14.720 29.932 1.00 47.00 283 GLN A CA 1
ATOM 2340 C C . GLN A 1 283 ? -30.783 14.119 28.729 1.00 47.00 283 GLN A C 1
ATOM 2342 O O . GLN A 1 283 ? -31.106 13.012 28.319 1.00 47.00 283 GLN A O 1
ATOM 2347 N N . GLN A 1 284 ? -29.781 14.806 28.167 1.00 46.97 284 GLN A N 1
ATOM 2348 C CA . GLN A 1 284 ? -29.004 14.302 27.019 1.00 46.97 284 GLN A CA 1
ATOM 2349 C C . GLN A 1 284 ? -27.605 13.771 27.389 1.00 46.97 284 GLN A C 1
ATOM 2351 O O . GLN A 1 284 ? -26.829 13.431 26.502 1.00 46.97 284 GLN A O 1
ATOM 2356 N N . GLN A 1 285 ? -27.274 13.678 28.681 1.00 45.91 285 GLN A N 1
ATOM 2357 C CA . GLN A 1 285 ? -26.006 13.118 29.169 1.00 45.91 285 GLN A CA 1
ATOM 2358 C C . GLN A 1 285 ? -26.259 12.081 30.279 1.00 45.91 285 GLN A C 1
ATOM 2360 O O . GLN A 1 285 ? -25.986 12.315 31.456 1.00 45.91 285 GLN A O 1
ATOM 2365 N N . SER A 1 286 ? -26.833 10.937 29.913 1.00 42.31 286 SER A N 1
ATOM 2366 C CA . SER A 1 286 ? -26.724 9.647 30.619 1.00 42.31 286 SER A CA 1
ATOM 2367 C C . SER A 1 286 ? -27.012 8.518 29.647 1.00 42.31 286 SER A C 1
ATOM 2369 O O . SER A 1 286 ? -27.903 8.714 28.792 1.00 42.31 286 SER A O 1
#

Radius of gyration: 58.85 Å; chains: 1; bounding box: 102×101×163 Å

Secondary structure (DSSP, 8-state):
--SSSSHHHHHHHHHHHHTSSSSSTTTHHHHHHHHHHHHHHHHHHHTSS--------PPPPP---TTSPPPTTTTT----PPP--HHHHHHHHHHHHHHHHHHHHHHHHHHHHHHHT-THHHHHHHHHHHHHHHHHHHHHHHHHHHHHHHHHHHHHHHHHHHHHHHHHHHHHHHHHHHHHHHHHHHHHHHHHHHHHTTSPPGGGHHHHHHHHHHS-----EEE-TT--EEEPPPPPSS--SSPPP----THHHHS-GGGSTTS----------SSSSTTTGGGS--

Sequence (286 aa):
MYAKSRGNLLQKKISKCVQLEFGENILDVKLNNAMVDLCISASVFLLKTQSCRSISRKIPPPGKPPICPPAKRVLYHVVHHRWMRPDVVKELLWRRHVYNNAIVSLRKLFKEESAKNSYEDMIAEGARKENEEFEHLLALNEERNRKSAEKRTRREEEELERMESEYLKSIEKELERRETNVKQRMKEVLQMVERSKHFITDENLDEKLEEALDNPVVYDYAIDLQGNRYYVPVPEKYIKGTPPRQKGRMYDITLGTEHYSKLVPFSADSSRSTQKEDFKQKQQQS

Foldseek 3Di:
DDDPPPPVVVVVVVVVVVVPPPDDPPVVVVVVVVVVVVVVVVVVVVVPPPPPPPVPPPDPPDDDDPPDDDDPVVPPDDDDDDDDDPVVVVVVVVVVVVVVVVVVVVVVVVVVVCVVPPCVVVVVVVVVVVVVVVVVVVVVVVVVVVVVVVVVVVVVVVVVVVVVVVVVVVVVVVVVVVVVVVVVVVVVVVVVVVVVVVDDDPVCPVVVVVVCVQFPDDPDWDADPVGDIGDDPGDHPDDPDDDDDDDDDPVVVVPPPVVVVPPDPDDDDDDDPDPPPPVVPVVPPD

pLDDT: mean 74.71, std 23.08, range [33.97, 98.38]

Organism: NCBI:txid2874296